Protein AF-A0A5B7D633-F1 (afdb_monomer)

Radius of gyration: 28.37 Å; Cα contacts (8 Å, |Δi|>4): 496; chains: 1; bounding box: 64×53×77 Å

Structure (mmCIF, N/CA/C/O backbone):
data_AF-A0A5B7D633-F1
#
_entry.id   AF-A0A5B7D633-F1
#
loop_
_atom_site.group_PDB
_atom_site.id
_atom_site.type_symbol
_atom_site.label_atom_id
_atom_site.label_alt_id
_atom_site.label_comp_id
_atom_site.label_asym_id
_atom_site.label_entity_id
_atom_site.label_seq_id
_atom_site.pdbx_PDB_ins_code
_atom_site.Cartn_x
_atom_site.Cartn_y
_atom_site.Cartn_z
_atom_site.occupancy
_atom_site.B_iso_or_equiv
_atom_site.auth_seq_id
_atom_site.auth_comp_id
_atom_site.auth_asym_id
_atom_site.auth_atom_id
_atom_site.pdbx_PDB_model_num
ATOM 1 N N . MET A 1 1 ? -22.962 10.506 30.498 1.00 43.69 1 MET A N 1
ATOM 2 C CA . MET A 1 1 ? -21.730 10.394 31.312 1.00 43.69 1 MET A CA 1
ATOM 3 C C . MET A 1 1 ? -21.194 8.959 31.339 1.00 43.69 1 MET A C 1
ATOM 5 O O . MET A 1 1 ? -20.046 8.780 30.970 1.00 43.69 1 MET A O 1
ATOM 9 N N . LYS A 1 2 ? -22.013 7.932 31.640 1.00 52.94 2 LYS A N 1
ATOM 10 C CA . LYS A 1 2 ? -21.605 6.506 31.592 1.00 52.94 2 LYS A CA 1
ATOM 11 C C . LYS A 1 2 ? -21.084 6.042 30.215 1.00 52.94 2 LYS A C 1
ATOM 13 O O . LYS A 1 2 ? -20.064 5.373 30.149 1.00 52.94 2 LYS A O 1
ATOM 18 N N . SER A 1 3 ? -21.737 6.445 29.122 1.00 48.53 3 SER A N 1
ATOM 19 C CA . SER A 1 3 ? -21.339 6.061 27.754 1.00 48.53 3 SER A CA 1
ATOM 20 C C . SER A 1 3 ? -19.986 6.635 27.317 1.00 48.53 3 SER A C 1
ATOM 22 O O . SER A 1 3 ? -19.207 5.937 26.685 1.00 48.53 3 SER A O 1
ATOM 24 N N . GLU A 1 4 ? -19.690 7.888 27.662 1.00 52.91 4 GLU A N 1
ATOM 25 C CA . GLU A 1 4 ? -18.409 8.538 27.340 1.00 52.91 4 GLU A CA 1
ATOM 26 C C . GLU A 1 4 ? -17.249 7.906 28.121 1.00 52.91 4 GLU A C 1
ATOM 28 O O . GLU A 1 4 ? -16.169 7.704 27.576 1.00 52.91 4 GLU A O 1
ATOM 33 N N . PHE A 1 5 ? -17.499 7.516 29.373 1.00 63.19 5 PHE A N 1
ATOM 34 C CA . PHE A 1 5 ? -16.518 6.813 30.195 1.00 63.19 5 PHE A CA 1
ATOM 35 C C . PHE A 1 5 ? -16.240 5.398 29.668 1.00 63.19 5 PHE A C 1
ATOM 37 O O . PHE A 1 5 ? -15.087 5.029 29.489 1.00 63.19 5 PHE A O 1
ATOM 44 N N . LEU A 1 6 ? -17.281 4.630 29.323 1.00 64.25 6 LEU A N 1
ATOM 45 C CA . LEU A 1 6 ? -17.115 3.287 28.751 1.00 64.25 6 LEU A CA 1
ATOM 46 C C . LEU A 1 6 ? -16.439 3.306 27.369 1.00 64.25 6 LEU A C 1
ATOM 48 O O . LEU A 1 6 ? -15.674 2.398 27.062 1.00 64.25 6 LEU A O 1
ATOM 52 N N . LYS A 1 7 ? -16.630 4.361 26.562 1.00 62.19 7 LYS A N 1
ATOM 53 C CA . LYS A 1 7 ? -15.867 4.557 25.315 1.00 62.19 7 LYS A CA 1
ATOM 54 C C . LYS A 1 7 ? -14.369 4.715 25.575 1.00 62.19 7 LYS A C 1
ATOM 56 O O . LYS A 1 7 ? -13.579 4.074 24.888 1.00 62.19 7 LYS A O 1
ATOM 61 N N . ALA A 1 8 ? -13.985 5.523 26.568 1.00 61.94 8 ALA A N 1
ATOM 62 C CA . ALA A 1 8 ? -12.581 5.722 26.932 1.00 61.94 8 ALA A CA 1
ATOM 63 C C . ALA A 1 8 ? -11.910 4.427 27.423 1.00 61.94 8 ALA A C 1
ATOM 65 O O . ALA A 1 8 ? -10.708 4.255 27.243 1.00 61.94 8 ALA A O 1
ATOM 66 N N . LEU A 1 9 ? -12.688 3.508 28.005 1.00 65.94 9 LEU A N 1
ATOM 67 C CA . LEU A 1 9 ? -12.190 2.224 28.497 1.00 65.94 9 LEU A CA 1
ATOM 68 C C . LEU A 1 9 ? -12.261 1.081 27.464 1.00 65.94 9 LEU A C 1
ATOM 70 O O . LEU A 1 9 ? -11.755 -0.002 27.738 1.00 65.94 9 LEU A O 1
ATOM 74 N N . SER A 1 10 ? -12.863 1.295 26.287 1.00 61.03 10 SER A N 1
ATOM 75 C CA . SER A 1 10 ? -13.135 0.219 25.312 1.00 61.03 10 SER A CA 1
ATOM 76 C C . SER A 1 10 ? -11.889 -0.366 24.631 1.00 61.03 10 SER A C 1
ATOM 78 O O . SER A 1 10 ? -11.971 -1.431 24.028 1.00 61.03 10 SER A O 1
ATOM 80 N N . SER A 1 11 ? -10.732 0.297 24.748 1.00 62.44 11 SER A N 1
ATOM 81 C CA . SER A 1 11 ? -9.446 -0.190 24.234 1.00 62.44 11 SER A CA 1
ATOM 82 C C . SER A 1 11 ? -8.277 0.519 24.929 1.00 62.44 11 SER A C 1
ATOM 84 O O . SER A 1 11 ? -7.546 1.298 24.315 1.00 62.44 11 SER A O 1
ATOM 86 N N . ILE A 1 12 ? -8.123 0.304 26.238 1.00 67.50 12 ILE A N 1
ATOM 87 C CA . ILE A 1 12 ? -7.010 0.882 27.005 1.00 67.50 12 ILE A CA 1
ATOM 88 C C . ILE A 1 12 ? -5.727 0.111 26.695 1.00 67.50 12 ILE A C 1
ATOM 90 O O . ILE A 1 12 ? -5.568 -1.026 27.128 1.00 67.50 12 ILE A O 1
ATOM 94 N N . GLU A 1 13 ? -4.791 0.750 25.997 1.00 73.00 13 GLU A N 1
ATOM 95 C CA . GLU A 1 13 ? -3.440 0.209 25.796 1.00 73.00 13 GLU A CA 1
ATOM 96 C C . GLU A 1 13 ? -2.522 0.516 26.994 1.00 73.00 13 GLU A C 1
ATOM 98 O O . GLU A 1 13 ? -1.700 -0.309 27.388 1.00 73.00 13 GLU A O 1
ATOM 103 N N . ALA A 1 14 ? -2.697 1.684 27.626 1.00 73.12 14 ALA A N 1
ATOM 104 C CA . ALA A 1 14 ? -1.957 2.088 28.820 1.00 73.12 14 ALA A CA 1
ATOM 105 C C . ALA A 1 14 ? -2.762 3.056 29.708 1.00 73.12 14 ALA A C 1
ATOM 107 O O . ALA A 1 14 ? -3.487 3.918 29.211 1.00 73.12 14 ALA A O 1
ATOM 108 N N . ILE A 1 15 ? -2.578 2.961 31.032 1.00 72.88 15 ILE A N 1
ATOM 109 C CA . ILE A 1 15 ? -3.058 3.945 32.018 1.00 72.88 15 ILE A CA 1
ATOM 110 C C . ILE A 1 15 ? -1.847 4.734 32.518 1.00 72.88 15 ILE A C 1
ATOM 112 O O . ILE A 1 15 ? -0.994 4.196 33.223 1.00 72.88 15 ILE A O 1
ATOM 116 N N . LEU A 1 16 ? -1.759 6.012 32.146 1.00 77.50 16 LEU A N 1
ATOM 117 C CA . LEU A 1 16 ? -0.644 6.885 32.519 1.00 77.50 16 LEU A CA 1
ATOM 118 C C . LEU A 1 16 ? -1.038 7.775 33.702 1.00 77.50 16 LEU A C 1
ATOM 120 O O . LEU A 1 16 ? -1.961 8.582 33.602 1.00 77.50 16 LEU A O 1
ATOM 124 N N . ILE A 1 17 ? -0.314 7.660 34.816 1.00 71.88 17 ILE A N 1
ATOM 125 C CA . ILE A 1 17 ? -0.506 8.499 36.005 1.00 71.88 17 ILE A CA 1
ATOM 126 C C . ILE A 1 17 ? 0.621 9.528 36.060 1.00 71.88 17 ILE A C 1
ATOM 128 O O . ILE A 1 17 ? 1.799 9.178 36.133 1.00 71.88 17 ILE A O 1
ATOM 132 N N . ARG A 1 18 ? 0.271 10.818 36.037 1.00 69.56 18 ARG A N 1
ATOM 133 C CA . ARG A 1 18 ? 1.247 11.905 36.167 1.00 69.56 18 ARG A CA 1
ATOM 134 C C . ARG A 1 18 ? 1.577 12.131 37.642 1.00 69.56 18 ARG A C 1
ATOM 136 O O . ARG A 1 18 ? 0.738 12.629 38.386 1.00 69.56 18 ARG A O 1
ATOM 143 N N . ALA A 1 19 ? 2.805 11.821 38.047 1.00 73.00 19 ALA A N 1
ATOM 144 C CA . ALA A 1 19 ? 3.329 12.239 39.343 1.00 73.00 19 ALA A CA 1
ATOM 145 C C . ALA A 1 19 ? 3.782 13.710 39.280 1.00 73.00 19 ALA A C 1
ATOM 147 O O . ALA A 1 19 ? 4.463 14.124 38.337 1.00 73.00 19 ALA A O 1
ATOM 148 N N . THR A 1 20 ? 3.392 14.516 40.266 1.00 70.69 20 THR A N 1
ATOM 149 C CA . THR A 1 20 ? 3.814 15.919 40.377 1.00 70.69 20 THR A CA 1
ATOM 150 C C . THR A 1 20 ? 5.145 15.973 41.116 1.00 70.69 20 THR A C 1
ATOM 152 O O . THR A 1 20 ? 5.193 15.611 42.284 1.00 70.69 20 THR A O 1
ATOM 155 N N . LEU A 1 21 ? 6.220 16.427 40.468 1.00 64.75 21 LEU A N 1
ATOM 156 C CA . LEU A 1 21 ? 7.499 16.630 41.154 1.00 64.75 21 LEU A CA 1
ATOM 157 C C . LEU A 1 21 ? 7.416 17.855 42.079 1.00 64.75 21 LEU A C 1
ATOM 159 O O . LEU A 1 21 ? 6.997 18.929 41.652 1.00 64.75 21 LEU A O 1
ATOM 163 N N . SER A 1 22 ? 7.855 17.698 43.326 1.00 77.88 22 SER A N 1
ATOM 164 C CA . SER A 1 22 ? 8.065 18.786 44.288 1.00 77.88 22 SER A CA 1
ATOM 165 C C . SER A 1 22 ? 9.456 18.647 44.899 1.00 77.88 22 SER A C 1
ATOM 167 O O . SER A 1 22 ? 9.904 17.528 45.146 1.00 77.88 22 SER A O 1
ATOM 169 N N . GLU A 1 23 ? 10.129 19.766 45.182 1.00 76.75 23 GLU A N 1
ATOM 170 C CA . GLU A 1 23 ? 11.485 19.779 45.760 1.00 76.75 23 GLU A CA 1
ATOM 171 C C . GLU A 1 23 ? 11.565 19.137 47.159 1.00 76.75 23 GLU A C 1
ATOM 173 O O . GLU A 1 23 ? 12.650 18.809 47.628 1.00 76.75 23 GLU A O 1
ATOM 178 N N . GLN A 1 24 ? 10.421 18.913 47.816 1.00 81.12 24 GLN A N 1
ATOM 179 C CA . GLN A 1 24 ? 10.326 18.252 49.124 1.00 81.12 24 GLN A CA 1
ATOM 180 C C . GLN A 1 24 ? 9.788 16.811 49.057 1.00 81.12 24 GLN A C 1
ATOM 182 O O . GLN A 1 24 ? 9.516 16.208 50.096 1.00 81.12 24 GLN A O 1
ATOM 187 N N . MET A 1 25 ? 9.596 16.232 47.867 1.00 76.00 25 MET A N 1
ATOM 188 C CA . MET A 1 25 ? 9.144 14.841 47.752 1.00 76.00 25 MET A CA 1
ATOM 189 C C . MET A 1 25 ? 10.299 13.854 47.940 1.00 76.00 25 MET A C 1
ATOM 191 O O . MET A 1 25 ? 11.221 13.808 47.133 1.00 76.00 25 MET A O 1
ATOM 195 N N . ALA A 1 26 ? 10.206 13.013 48.974 1.00 75.38 26 ALA A N 1
ATOM 196 C CA . ALA A 1 26 ? 11.176 11.946 49.233 1.00 75.38 26 ALA A CA 1
ATOM 197 C C . ALA A 1 26 ? 10.933 10.680 48.384 1.00 75.38 26 ALA A C 1
ATOM 199 O O . ALA A 1 26 ? 11.886 10.040 47.951 1.00 75.38 26 ALA A O 1
ATOM 200 N N . ALA A 1 27 ? 9.670 10.312 48.138 1.00 72.69 27 ALA A N 1
ATOM 201 C CA . ALA A 1 27 ? 9.284 9.216 47.247 1.00 72.69 27 ALA A CA 1
ATOM 202 C C . ALA A 1 27 ? 7.816 9.357 46.819 1.00 72.69 27 ALA A C 1
ATOM 204 O O . ALA A 1 27 ? 6.995 9.897 47.558 1.00 72.69 27 ALA A O 1
ATOM 205 N N . THR A 1 28 ? 7.480 8.836 45.639 1.00 72.31 28 THR A N 1
ATOM 206 C CA . THR A 1 28 ? 6.100 8.610 45.188 1.00 72.31 28 THR A CA 1
ATOM 207 C C . THR A 1 28 ? 6.004 7.170 44.710 1.00 72.31 28 THR A C 1
ATOM 209 O O . THR A 1 28 ? 6.860 6.721 43.951 1.00 72.31 28 THR A O 1
ATOM 212 N N . TYR A 1 29 ? 4.985 6.444 45.152 1.00 73.00 29 TYR A N 1
ATOM 213 C CA . TYR A 1 29 ? 4.718 5.081 44.710 1.00 73.00 29 TYR A CA 1
ATOM 214 C C . TYR A 1 29 ? 3.217 4.886 44.529 1.00 73.00 29 TYR A C 1
ATOM 216 O O . TYR A 1 29 ? 2.404 5.552 45.167 1.00 73.00 29 TYR A O 1
ATOM 224 N N . LEU A 1 30 ? 2.874 3.976 43.627 1.00 77.44 30 LEU A N 1
ATOM 225 C CA . LEU A 1 30 ? 1.516 3.520 43.394 1.00 77.44 30 LEU A CA 1
ATOM 226 C C . LEU A 1 30 ? 1.353 2.183 44.122 1.00 77.44 30 LEU A C 1
ATOM 228 O O . LEU A 1 30 ? 2.167 1.282 43.917 1.00 77.44 30 LEU A O 1
ATOM 232 N N . SER A 1 31 ? 0.339 2.058 44.974 1.00 83.69 31 SER A N 1
ATOM 233 C CA . SER A 1 31 ? -0.017 0.801 45.643 1.00 83.69 31 SER A CA 1
ATOM 234 C C . SER A 1 31 ? -1.465 0.419 45.338 1.00 83.69 31 SER A C 1
ATOM 236 O O . SER A 1 31 ? -2.251 1.256 44.897 1.00 83.69 31 SER A O 1
ATOM 238 N N . ASP A 1 32 ? -1.794 -0.858 45.548 1.00 83.06 32 ASP A N 1
ATOM 239 C CA . ASP A 1 32 ? -3.168 -1.386 45.533 1.00 83.06 32 ASP A CA 1
ATOM 240 C C . ASP A 1 32 ? -3.938 -1.217 44.209 1.00 83.06 32 ASP A C 1
ATOM 242 O O . ASP A 1 32 ? -5.156 -1.048 44.191 1.00 83.06 32 ASP A O 1
ATOM 246 N N . VAL A 1 33 ? -3.242 -1.302 43.071 1.00 76.25 33 VAL A N 1
ATOM 247 C CA . VAL A 1 33 ? -3.897 -1.344 41.755 1.00 76.25 33 VAL A CA 1
ATOM 248 C C . VAL A 1 33 ? -4.425 -2.750 41.502 1.00 76.25 33 VAL A C 1
ATOM 250 O O . VAL A 1 33 ? -3.648 -3.682 41.296 1.00 76.25 33 VAL A O 1
ATOM 253 N N . ILE A 1 34 ? -5.747 -2.893 41.495 1.00 77.94 34 ILE A N 1
ATOM 254 C CA . ILE A 1 34 ? -6.439 -4.149 41.199 1.00 77.94 34 ILE A CA 1
ATOM 255 C C . ILE A 1 34 ? -7.282 -3.943 39.942 1.00 77.94 34 ILE A C 1
ATOM 257 O O . ILE A 1 34 ? -8.002 -2.952 39.821 1.00 77.94 34 ILE A O 1
ATOM 261 N N . MET A 1 35 ? -7.177 -4.881 39.004 1.00 75.50 35 MET A N 1
ATOM 262 C CA . MET A 1 35 ? -8.014 -4.945 37.812 1.00 75.50 35 MET A CA 1
ATOM 263 C C . MET A 1 35 ? -8.642 -6.331 37.752 1.00 75.50 35 MET A C 1
ATOM 265 O O . MET A 1 35 ? -7.938 -7.328 37.588 1.00 75.50 35 MET A O 1
ATOM 269 N N . ASP A 1 36 ? -9.961 -6.380 37.886 1.00 74.88 36 ASP A N 1
ATOM 270 C CA . ASP A 1 36 ? -10.713 -7.619 37.747 1.00 74.88 36 ASP A CA 1
ATOM 271 C C . ASP A 1 36 ? -10.983 -7.912 36.270 1.00 74.88 36 ASP A C 1
ATOM 273 O O . ASP A 1 36 ? -11.185 -7.011 35.454 1.00 74.88 36 ASP A O 1
ATOM 277 N N . THR A 1 37 ? -10.999 -9.197 35.921 1.00 74.81 37 THR A N 1
ATOM 278 C CA . THR A 1 37 ? -11.340 -9.663 34.574 1.00 74.81 37 THR A CA 1
ATOM 279 C C . THR A 1 37 ? -12.411 -10.736 34.670 1.00 74.81 37 THR A C 1
ATOM 281 O O . THR A 1 37 ? -12.452 -11.507 35.629 1.00 74.81 37 THR A O 1
ATOM 284 N N . ALA A 1 38 ? -13.295 -10.791 33.677 1.00 75.38 38 ALA A N 1
ATOM 285 C CA . ALA A 1 38 ? -14.286 -11.849 33.575 1.00 75.38 38 ALA A CA 1
ATOM 286 C C . ALA A 1 38 ? -13.921 -12.794 32.436 1.00 75.38 38 ALA A C 1
ATOM 288 O O . ALA A 1 38 ? -13.583 -12.361 31.335 1.00 75.38 38 ALA A O 1
ATOM 289 N N . VAL A 1 39 ? -14.041 -14.091 32.699 1.00 79.94 39 VAL A N 1
ATOM 290 C CA . VAL A 1 39 ? -13.881 -15.144 31.698 1.00 79.94 39 VAL A CA 1
ATOM 291 C C . VAL A 1 39 ? -15.198 -15.903 31.538 1.00 79.94 39 VAL A C 1
ATOM 293 O O . VAL A 1 39 ? -15.965 -16.013 32.496 1.00 79.94 39 VAL A O 1
ATOM 296 N N . PRO A 1 40 ? -15.485 -16.446 30.344 1.00 76.69 40 PRO A N 1
ATOM 297 C CA . PRO A 1 40 ? -16.718 -17.195 30.106 1.00 76.69 40 PRO A CA 1
ATOM 298 C C . PRO A 1 40 ? -16.748 -18.557 30.822 1.00 76.69 40 PRO A C 1
ATOM 300 O O . PRO A 1 40 ? -17.809 -19.167 30.942 1.00 76.69 40 PRO A O 1
ATOM 303 N N . THR A 1 41 ? -15.602 -19.061 31.285 1.00 83.44 41 THR A N 1
ATOM 304 C CA . THR A 1 41 ? -15.483 -20.340 31.991 1.00 83.44 41 THR A CA 1
ATOM 305 C C . THR A 1 41 ? -15.813 -20.210 33.477 1.00 83.44 41 THR A C 1
ATOM 307 O O . THR A 1 41 ? -15.545 -19.198 34.119 1.00 83.44 41 THR A O 1
ATOM 310 N N . GLN A 1 42 ? -16.391 -21.262 34.058 1.00 81.62 42 GLN A N 1
ATOM 311 C CA . GLN A 1 42 ? -16.773 -21.267 35.467 1.00 81.62 42 GLN A CA 1
ATOM 312 C C . GLN A 1 42 ? -15.537 -21.484 36.354 1.00 81.62 42 GLN A C 1
ATOM 314 O O . GLN A 1 42 ? -14.992 -22.581 36.418 1.00 81.62 42 GLN A O 1
ATOM 319 N N . THR A 1 43 ? -15.092 -20.430 37.039 1.00 86.25 43 THR A N 1
ATOM 320 C CA . THR A 1 43 ? -13.881 -20.438 37.884 1.00 86.25 43 THR A CA 1
ATOM 321 C C . THR A 1 43 ? -14.163 -20.703 39.367 1.00 86.25 43 THR A C 1
ATOM 323 O O . THR A 1 43 ? -13.238 -20.759 40.171 1.00 86.25 43 THR A O 1
ATOM 326 N N . GLY A 1 44 ? -15.436 -20.838 39.755 1.00 87.19 44 GLY A N 1
ATOM 327 C CA . GLY A 1 44 ? -15.860 -20.916 41.159 1.00 87.19 44 GLY A CA 1
ATOM 328 C C . GLY A 1 44 ? -15.942 -19.558 41.871 1.00 87.19 44 GLY A C 1
ATOM 329 O O . GLY A 1 44 ? -16.361 -19.508 43.024 1.00 87.19 44 GLY A O 1
ATOM 330 N N . GLN A 1 45 ? -15.591 -18.460 41.193 1.00 86.25 45 GLN A N 1
ATOM 331 C CA . GLN A 1 45 ? -15.792 -17.095 41.683 1.00 86.25 45 GLN A CA 1
ATOM 332 C C . GLN A 1 45 ? -17.219 -16.581 41.406 1.00 86.25 45 GLN A C 1
ATOM 334 O O . GLN A 1 45 ? -17.931 -17.156 40.574 1.00 86.25 45 GLN A O 1
ATOM 339 N N . PRO A 1 46 ? -17.665 -15.508 42.096 1.00 83.25 46 PRO A N 1
ATOM 340 C CA . PRO A 1 46 ? -18.945 -14.869 41.811 1.00 83.25 46 PRO A CA 1
ATOM 341 C C . PRO A 1 46 ? -19.046 -14.443 40.346 1.00 83.25 46 PRO A C 1
ATOM 343 O O . PRO A 1 46 ? -18.075 -13.990 39.743 1.00 83.25 46 PRO A O 1
ATOM 346 N N . ARG A 1 47 ? -20.243 -14.566 39.767 1.00 81.44 47 ARG A N 1
ATOM 347 C CA . ARG A 1 47 ? -20.495 -14.120 38.395 1.00 81.44 47 ARG A CA 1
ATOM 348 C C . ARG A 1 47 ? -20.267 -12.610 38.297 1.00 81.44 47 ARG A C 1
ATOM 350 O O . ARG A 1 47 ? -20.873 -11.852 39.051 1.00 81.44 47 ARG A O 1
ATOM 357 N N . ALA A 1 48 ? -19.468 -12.185 37.322 1.00 78.75 48 ALA A N 1
ATOM 358 C CA . ALA A 1 48 ? -19.317 -10.775 36.985 1.00 78.75 48 ALA A CA 1
ATOM 359 C C . ALA A 1 48 ? -20.628 -10.250 36.372 1.00 78.75 48 ALA A C 1
ATOM 361 O O . ALA A 1 48 ? -20.936 -10.516 35.212 1.00 78.75 48 ALA A O 1
ATOM 362 N N . VAL A 1 49 ? -21.441 -9.565 37.180 1.00 76.69 49 VAL A N 1
ATOM 363 C CA . VAL A 1 49 ? -22.764 -9.044 36.779 1.00 76.69 49 VAL A CA 1
ATOM 364 C C . VAL A 1 49 ? -22.690 -7.759 35.956 1.00 76.69 49 VAL A C 1
ATOM 366 O O . VAL A 1 49 ? -23.662 -7.404 35.297 1.00 76.69 49 VAL A O 1
ATOM 369 N N . GLU A 1 50 ? -21.549 -7.073 35.982 1.00 71.31 50 GLU A N 1
ATOM 370 C CA . GLU A 1 50 ? -21.340 -5.797 35.287 1.00 71.31 50 GLU A CA 1
ATOM 371 C C . GLU A 1 50 ? -20.758 -5.965 33.876 1.00 71.31 50 GLU A C 1
ATOM 373 O O . GLU A 1 50 ? -20.627 -4.984 33.147 1.00 71.31 50 GLU A O 1
ATOM 378 N N . VAL A 1 51 ? -20.430 -7.198 33.471 1.00 70.12 51 VAL A N 1
ATOM 379 C CA . VAL A 1 51 ? -19.952 -7.499 32.118 1.00 70.12 51 VAL A CA 1
ATOM 380 C C . VAL A 1 51 ? -21.150 -7.741 31.211 1.00 70.12 51 VAL A C 1
ATOM 382 O O . VAL A 1 51 ? -21.897 -8.709 31.370 1.00 70.12 51 VAL A O 1
ATOM 385 N N . GLU A 1 52 ? -21.342 -6.828 30.266 1.00 70.38 52 GLU A N 1
ATOM 386 C CA . GLU A 1 52 ? -22.418 -6.894 29.286 1.00 70.38 52 GLU A CA 1
ATOM 387 C C . GLU A 1 52 ? -22.093 -7.966 28.231 1.00 70.38 52 GLU A C 1
ATOM 389 O O . GLU A 1 52 ? -20.998 -7.995 27.674 1.00 70.38 52 GLU A O 1
ATOM 394 N N . GLN A 1 53 ? -23.045 -8.868 27.976 1.00 76.62 53 GLN A N 1
ATOM 395 C CA . GLN A 1 53 ? -22.992 -9.830 26.875 1.00 76.62 53 GLN A CA 1
ATOM 396 C C . GLN A 1 53 ? -24.277 -9.693 26.059 1.00 76.62 53 GLN A C 1
ATOM 398 O O . GLN A 1 53 ? -25.303 -10.315 26.345 1.00 76.62 53 GLN A O 1
ATOM 403 N N . CYS A 1 54 ? -24.224 -8.808 25.074 1.00 83.50 54 CYS A N 1
ATOM 404 C CA . CYS A 1 54 ? -25.349 -8.429 24.240 1.00 83.50 54 CYS A CA 1
ATOM 405 C C . CYS A 1 54 ? -25.591 -9.456 23.125 1.00 83.50 54 CYS A C 1
ATOM 407 O O . CYS A 1 54 ? -24.661 -9.991 22.523 1.00 83.50 54 CYS A O 1
ATOM 409 N N . GLN A 1 55 ? -26.863 -9.699 22.802 1.00 89.62 55 GLN A N 1
ATOM 410 C CA . GLN A 1 55 ? -27.233 -10.310 21.526 1.00 89.62 55 GLN A CA 1
ATOM 411 C C . GLN A 1 55 ? -27.218 -9.226 20.452 1.00 89.62 55 GLN A C 1
ATOM 413 O O . GLN A 1 55 ? -28.067 -8.334 20.451 1.00 89.62 55 GLN A O 1
ATOM 418 N N . CYS A 1 56 ? -26.232 -9.294 19.561 1.00 88.75 56 CYS A N 1
ATOM 419 C CA . CYS A 1 56 ? -26.034 -8.264 18.554 1.00 88.75 56 CYS A CA 1
ATOM 420 C C . CYS A 1 56 ? -26.958 -8.424 17.344 1.00 88.75 56 CYS A C 1
ATOM 422 O O . CYS A 1 56 ? -27.224 -9.553 16.918 1.00 88.75 56 CYS A O 1
ATOM 424 N N . PRO A 1 57 ? -27.413 -7.301 16.754 1.00 92.94 57 PRO A N 1
ATOM 425 C CA . PRO A 1 57 ? -27.982 -7.299 15.412 1.00 92.94 57 PRO A CA 1
ATOM 426 C C . PRO A 1 57 ? -26.998 -7.883 14.391 1.00 92.94 57 PRO A C 1
ATOM 428 O O . PRO A 1 57 ? -25.799 -7.987 14.653 1.00 92.94 57 PRO A O 1
ATOM 431 N N . MET A 1 58 ? -27.493 -8.244 13.206 1.00 92.50 58 MET A N 1
ATOM 432 C CA . MET A 1 58 ? -26.696 -8.972 12.212 1.00 92.50 58 MET A CA 1
ATOM 433 C C . MET A 1 58 ? -25.460 -8.208 11.712 1.00 92.50 58 MET A C 1
ATOM 435 O O . MET A 1 58 ? -24.514 -8.849 11.262 1.00 92.50 58 MET A O 1
ATOM 439 N N . GLU A 1 59 ? -25.455 -6.879 11.815 1.00 93.56 59 GLU A N 1
ATOM 440 C CA . GLU A 1 59 ? -24.390 -5.980 11.357 1.00 93.56 59 GLU A CA 1
ATOM 441 C C . GLU A 1 59 ? -23.282 -5.754 12.404 1.00 93.56 59 GLU A C 1
ATOM 443 O O . GLU A 1 59 ? -22.228 -5.204 12.079 1.00 93.56 59 GLU A O 1
ATOM 448 N N . TYR A 1 60 ? -23.495 -6.175 13.657 1.00 92.50 60 TYR A N 1
ATOM 449 C CA . TYR A 1 60 ? -22.592 -5.916 14.782 1.00 92.50 60 TYR A CA 1
ATOM 450 C C . TYR A 1 60 ? -22.090 -7.219 15.418 1.00 92.50 60 TYR A C 1
ATOM 452 O O . TYR A 1 60 ? -22.715 -8.274 15.338 1.00 92.50 60 TYR A O 1
ATOM 460 N N . THR A 1 61 ? -20.935 -7.141 16.065 1.00 90.12 61 THR A N 1
ATOM 461 C CA . THR A 1 61 ? -20.284 -8.221 16.809 1.00 90.12 61 THR A CA 1
ATOM 462 C C . THR A 1 61 ? -19.524 -7.640 18.008 1.00 90.12 61 THR A C 1
ATOM 464 O O . THR A 1 61 ? -19.400 -6.421 18.144 1.00 90.12 61 THR A O 1
ATOM 467 N N . GLY A 1 62 ? -19.014 -8.505 18.882 1.00 86.75 62 GLY A N 1
ATOM 468 C CA . GLY A 1 62 ? -18.412 -8.126 20.163 1.00 86.75 62 GLY A CA 1
ATOM 469 C C . GLY A 1 62 ? -19.354 -8.366 21.341 1.00 86.75 62 GLY A C 1
ATOM 470 O O . GLY A 1 62 ? -20.520 -8.720 21.158 1.00 86.75 62 GLY A O 1
ATOM 471 N N . LEU A 1 63 ? -18.840 -8.222 22.562 1.00 81.31 63 LEU A N 1
ATOM 472 C CA . LEU A 1 63 ? -19.617 -8.492 23.781 1.00 81.31 63 LEU A CA 1
ATOM 473 C C . LEU A 1 63 ? -20.655 -7.393 24.054 1.00 81.31 63 LEU A C 1
ATOM 475 O O . LEU A 1 63 ? -21.708 -7.665 24.624 1.00 81.31 63 LEU A O 1
ATOM 479 N N . SER A 1 64 ? -20.406 -6.185 23.560 1.00 83.88 64 SER A N 1
ATOM 480 C CA . SER A 1 64 ? -21.269 -5.009 23.660 1.00 83.88 64 SER A CA 1
ATOM 481 C C . SER A 1 64 ? -21.749 -4.514 22.287 1.00 83.88 64 SER A C 1
ATOM 483 O O . SER A 1 64 ? -22.241 -3.391 22.178 1.00 83.88 64 SER A O 1
ATOM 485 N N . CYS A 1 65 ? -21.633 -5.333 21.233 1.00 87.88 65 CYS A N 1
ATOM 486 C CA . CYS A 1 65 ? -21.953 -4.955 19.847 1.00 87.88 65 CYS A CA 1
ATOM 487 C C . CYS A 1 65 ? -21.167 -3.728 19.358 1.00 87.88 65 CYS A C 1
ATOM 489 O O . CYS A 1 65 ? -21.646 -2.900 18.581 1.00 87.88 65 CYS A O 1
ATOM 491 N N . GLU A 1 66 ? -19.946 -3.598 19.857 1.00 84.25 66 GLU A N 1
ATOM 492 C CA . GLU A 1 66 ? -19.044 -2.476 19.663 1.00 84.25 66 GLU A CA 1
ATOM 493 C C . GLU A 1 66 ? -18.263 -2.556 18.349 1.00 84.25 66 GLU A C 1
ATOM 495 O O . GLU A 1 66 ? -17.730 -1.549 17.881 1.00 84.25 66 GLU A O 1
ATOM 500 N N . THR A 1 67 ? -18.221 -3.723 17.714 1.00 87.12 67 THR A N 1
ATOM 501 C CA . THR A 1 67 ? -17.458 -3.949 16.486 1.00 87.12 67 THR A CA 1
ATOM 502 C C . THR A 1 67 ? -18.416 -4.226 15.333 1.00 87.12 67 THR A C 1
ATOM 504 O O . THR A 1 67 ? -19.436 -4.887 15.512 1.00 87.12 67 THR A O 1
ATOM 507 N N . CYS A 1 68 ? -18.119 -3.721 14.136 1.00 91.25 68 CYS A N 1
ATOM 508 C CA . CYS A 1 68 ? -18.882 -4.123 12.956 1.00 91.25 68 CYS A CA 1
ATOM 509 C C . CYS A 1 68 ? -18.541 -5.565 12.594 1.00 91.25 68 CYS A C 1
ATOM 511 O O . CYS A 1 68 ? -17.385 -5.984 12.667 1.00 91.25 68 CYS A O 1
ATOM 513 N N . LYS A 1 69 ? -19.552 -6.346 12.223 1.00 91.50 69 LYS A N 1
ATOM 514 C CA . LYS A 1 69 ? -19.330 -7.708 11.745 1.00 91.50 69 LYS A CA 1
ATOM 515 C C . LYS A 1 69 ? -18.548 -7.676 10.423 1.00 91.50 69 LYS A C 1
ATOM 517 O O . LYS A 1 69 ? -18.625 -6.701 9.683 1.00 91.50 69 LYS A O 1
ATOM 522 N N . ALA A 1 70 ? -17.819 -8.747 10.106 1.00 89.06 70 ALA A N 1
ATOM 523 C CA . ALA A 1 70 ? -17.161 -8.892 8.806 1.00 89.06 70 ALA A CA 1
ATOM 524 C C . ALA A 1 70 ? -18.155 -8.650 7.649 1.00 89.06 70 ALA A C 1
ATOM 526 O O . ALA A 1 70 ? -19.288 -9.136 7.701 1.00 89.06 70 ALA A O 1
ATOM 527 N N . GLY A 1 71 ? -17.733 -7.877 6.644 1.00 90.19 71 GLY A N 1
ATOM 528 C CA . GLY A 1 71 ? -18.595 -7.379 5.561 1.00 90.19 71 GLY A CA 1
ATOM 529 C C . GLY A 1 71 ? -19.356 -6.084 5.887 1.00 90.19 71 GLY A C 1
ATOM 530 O O . GLY A 1 71 ? -20.171 -5.635 5.081 1.00 90.19 71 GLY A O 1
ATOM 531 N N . TYR A 1 72 ? -19.106 -5.470 7.050 1.00 93.69 72 TYR A N 1
ATOM 532 C CA . TYR A 1 72 ? -19.666 -4.177 7.446 1.00 93.69 72 TYR A CA 1
ATOM 533 C C . TYR A 1 72 ? -18.568 -3.212 7.907 1.00 93.69 72 TYR A C 1
ATOM 535 O O . TYR A 1 72 ? -17.617 -3.614 8.576 1.00 93.69 72 TYR A O 1
ATOM 543 N N . TYR A 1 73 ? -18.738 -1.921 7.620 1.00 93.06 73 TYR A N 1
ATOM 544 C CA . TYR A 1 73 ? -17.863 -0.846 8.092 1.00 93.06 73 TYR A CA 1
ATOM 545 C C . TYR A 1 73 ? -18.616 0.152 8.963 1.00 93.06 73 TYR A C 1
ATOM 547 O O . TYR A 1 73 ? -19.820 0.368 8.807 1.00 93.06 73 TYR A O 1
ATOM 555 N N . ARG A 1 74 ? -17.891 0.797 9.879 1.00 92.50 74 ARG A N 1
ATOM 556 C CA . ARG A 1 74 ? -18.444 1.830 10.756 1.00 92.50 74 ARG A CA 1
ATOM 557 C C . ARG A 1 74 ? -18.460 3.169 10.023 1.00 92.50 74 ARG A C 1
ATOM 559 O O . ARG A 1 74 ? -17.402 3.717 9.733 1.00 92.50 74 ARG A O 1
ATOM 566 N N . LYS A 1 75 ? -19.651 3.715 9.776 1.00 91.69 75 LYS A N 1
ATOM 567 C CA . LYS A 1 75 ? -19.818 5.037 9.164 1.00 91.69 75 LYS A CA 1
ATOM 568 C C . LYS A 1 75 ? -19.560 6.149 10.182 1.00 91.69 75 LYS A C 1
ATOM 570 O O . LYS A 1 75 ? -20.319 6.282 11.144 1.00 91.69 75 LYS A O 1
ATOM 575 N N . ALA A 1 76 ? -18.556 6.986 9.952 1.00 85.94 76 ALA A N 1
ATOM 576 C CA . ALA A 1 76 ? -18.043 7.994 10.878 1.00 85.94 76 ALA A CA 1
ATOM 577 C C . ALA A 1 76 ? -19.119 8.976 11.368 1.00 85.94 76 ALA A C 1
ATOM 579 O O . ALA A 1 76 ? -19.210 9.260 12.560 1.00 85.94 76 ALA A O 1
ATOM 580 N N . LEU A 1 77 ? -19.987 9.454 10.468 1.00 84.31 77 LEU A N 1
ATOM 581 C CA . LEU A 1 77 ? -21.009 10.454 10.809 1.00 84.31 77 LEU A CA 1
ATOM 582 C C . LEU A 1 77 ? -22.167 9.901 11.650 1.00 84.31 77 LEU A C 1
ATOM 584 O O . LEU A 1 77 ? -22.777 10.636 12.420 1.00 84.31 77 LEU A O 1
ATOM 588 N N . THR A 1 78 ? -22.504 8.623 11.479 1.00 87.44 78 THR A N 1
ATOM 589 C CA . THR A 1 78 ? -23.700 8.018 12.103 1.00 87.44 78 THR A CA 1
ATOM 590 C C . THR A 1 78 ? -23.358 7.002 13.185 1.00 87.44 78 THR A C 1
ATOM 592 O O . THR A 1 78 ? -24.234 6.611 13.950 1.00 87.44 78 THR A O 1
ATOM 595 N N . ASN A 1 79 ? -22.094 6.574 13.261 1.00 84.50 79 ASN A N 1
ATOM 596 C CA . ASN A 1 79 ? -21.624 5.452 14.069 1.00 84.50 79 ASN A CA 1
ATOM 597 C C . ASN A 1 79 ? -22.367 4.129 13.819 1.00 84.50 79 ASN A C 1
ATOM 599 O O . ASN A 1 79 ? -22.316 3.233 14.662 1.00 84.50 79 ASN A O 1
ATOM 603 N N . GLN A 1 80 ? -23.023 3.991 12.666 1.00 90.31 80 GLN A N 1
ATOM 604 C CA . GLN A 1 80 ? -23.715 2.769 12.275 1.00 90.31 80 GLN A CA 1
ATOM 605 C C . GLN A 1 80 ? -22.795 1.856 11.468 1.00 90.31 80 GLN A C 1
ATOM 607 O O . GLN A 1 80 ? -21.989 2.333 10.668 1.00 90.31 80 GLN A O 1
ATOM 612 N N . CYS A 1 81 ? -22.943 0.549 11.662 1.00 94.25 81 CYS A N 1
ATOM 613 C CA . CYS A 1 81 ? -22.335 -0.453 10.797 1.00 94.25 81 CYS A CA 1
ATOM 614 C C . CYS A 1 81 ? -23.185 -0.616 9.535 1.00 94.25 81 CYS A C 1
ATOM 616 O O . CYS A 1 81 ? -24.350 -1.003 9.614 1.00 94.25 81 CYS A O 1
ATOM 618 N N . LEU A 1 82 ? -22.608 -0.292 8.379 1.00 94.44 82 LEU A N 1
ATOM 619 C CA . LEU A 1 82 ? -23.238 -0.427 7.067 1.00 94.44 82 LEU A CA 1
ATOM 620 C C . LEU A 1 82 ? -22.509 -1.480 6.244 1.00 94.44 82 LEU A C 1
ATOM 622 O O . LEU A 1 82 ? -21.310 -1.681 6.413 1.00 94.44 82 LEU A O 1
ATOM 626 N N . GLN A 1 83 ? -23.240 -2.152 5.360 1.00 94.56 83 GLN A N 1
ATOM 627 C CA . GLN A 1 83 ? -22.676 -3.200 4.519 1.00 94.56 83 GLN A CA 1
ATOM 628 C C . GLN A 1 83 ? -21.616 -2.626 3.570 1.00 94.56 83 GLN A C 1
ATOM 630 O O . GLN A 1 83 ? -21.804 -1.558 2.981 1.00 94.56 83 GLN A O 1
ATOM 635 N N . CYS A 1 84 ? -20.516 -3.355 3.409 1.00 94.31 84 CYS A N 1
ATOM 636 C CA . CYS A 1 84 ? -19.467 -3.034 2.457 1.00 94.31 84 CYS A CA 1
ATOM 637 C C . CYS A 1 84 ? -20.020 -3.051 1.017 1.00 94.31 84 CYS A C 1
ATOM 639 O O . CYS A 1 84 ? -20.589 -4.058 0.587 1.00 94.31 84 CYS A O 1
ATOM 641 N N . PRO A 1 85 ? -19.832 -1.984 0.218 1.00 94.25 85 PRO A N 1
ATOM 642 C CA . PRO A 1 85 ? -20.227 -1.945 -1.190 1.00 94.25 85 PRO A CA 1
ATOM 643 C C . PRO A 1 85 ? -19.195 -2.659 -2.090 1.00 94.25 85 PRO A C 1
ATOM 645 O O . PRO A 1 85 ? -18.853 -2.168 -3.165 1.00 94.25 85 PRO A O 1
ATOM 648 N N . CYS A 1 86 ? -18.676 -3.805 -1.639 1.00 93.56 86 CYS A N 1
ATOM 649 C CA . CYS A 1 86 ? -17.509 -4.489 -2.207 1.00 93.56 86 CYS A CA 1
ATOM 650 C C . CYS A 1 86 ? -17.854 -5.854 -2.839 1.00 93.56 86 CYS A C 1
ATOM 652 O O . CYS A 1 86 ? -17.012 -6.740 -2.958 1.00 93.56 86 CYS A O 1
ATOM 654 N N . ASN A 1 87 ? -19.120 -6.036 -3.231 1.00 90.00 87 ASN A N 1
ATOM 655 C CA . ASN A 1 87 ? -19.641 -7.238 -3.897 1.00 90.00 87 ASN A CA 1
ATOM 656 C C . ASN A 1 87 ? -19.446 -8.567 -3.133 1.00 90.00 87 ASN A C 1
ATOM 658 O O . ASN A 1 87 ? -19.627 -9.629 -3.721 1.00 90.00 87 ASN A O 1
ATOM 662 N N . GLY A 1 88 ? -19.135 -8.532 -1.832 1.00 90.00 88 GLY A N 1
ATOM 663 C CA . GLY A 1 88 ? -18.905 -9.735 -1.027 1.00 90.00 88 GLY A CA 1
ATOM 664 C C . GLY A 1 88 ? -17.558 -10.404 -1.307 1.00 90.00 88 GLY A C 1
ATOM 665 O O . GLY A 1 88 ? -17.348 -11.550 -0.909 1.00 90.00 88 GLY A O 1
ATOM 666 N N . HIS A 1 89 ? -16.663 -9.709 -2.008 1.00 88.12 89 HIS A N 1
ATOM 667 C CA . HIS A 1 89 ? -15.322 -10.165 -2.344 1.00 88.12 89 HIS A CA 1
ATOM 668 C C . HIS A 1 89 ? -14.252 -9.353 -1.610 1.00 88.12 89 HIS A C 1
ATOM 670 O O . HIS A 1 89 ? -13.167 -9.131 -2.139 1.00 88.12 89 HIS A O 1
ATOM 676 N N . GLU A 1 90 ? -14.547 -8.893 -0.399 1.00 89.25 90 GLU A N 1
ATOM 677 C CA . GLU A 1 90 ? -13.649 -8.135 0.468 1.00 89.25 90 GLU A CA 1
ATOM 678 C C . GLU A 1 90 ? -13.260 -8.901 1.740 1.00 89.25 90 GLU A C 1
ATOM 680 O O . GLU A 1 90 ? -14.065 -9.630 2.318 1.00 89.25 90 GLU A O 1
ATOM 685 N N . SER A 1 91 ? -12.017 -8.733 2.198 1.00 85.56 91 SER A N 1
ATOM 686 C CA . SER A 1 91 ? -11.600 -9.143 3.545 1.00 85.56 91 SER A CA 1
ATOM 687 C C . SER A 1 91 ? -12.042 -8.129 4.594 1.00 85.56 91 SER A C 1
ATOM 689 O O . SER A 1 91 ? -12.362 -8.498 5.724 1.00 85.56 91 SER A O 1
ATOM 691 N N . SER A 1 92 ? -12.050 -6.847 4.230 1.00 87.25 92 SER A N 1
ATOM 692 C CA . SER A 1 92 ? -12.497 -5.750 5.081 1.00 87.25 92 SER A CA 1
ATOM 693 C C . SER A 1 92 ? -12.877 -4.530 4.232 1.00 87.25 92 SER A C 1
ATOM 695 O O . SER A 1 92 ? -12.562 -4.457 3.041 1.00 87.25 92 SER A O 1
ATOM 697 N N . CYS A 1 93 ? -13.562 -3.557 4.832 1.00 92.75 93 CYS A N 1
ATOM 698 C CA . CYS A 1 93 ? -13.717 -2.247 4.217 1.00 92.75 93 CYS A CA 1
ATOM 699 C C . CYS A 1 93 ? -13.780 -1.133 5.271 1.00 92.75 93 CYS A C 1
ATOM 701 O O . CYS A 1 93 ? -14.161 -1.367 6.421 1.00 92.75 93 CYS A O 1
ATOM 703 N N . ALA A 1 94 ? -13.404 0.086 4.882 1.00 91.88 94 ALA A N 1
ATOM 704 C CA . ALA A 1 94 ? -13.381 1.246 5.771 1.00 91.88 94 ALA A CA 1
ATOM 705 C C . ALA A 1 94 ? -13.836 2.524 5.057 1.00 91.88 94 ALA A C 1
ATOM 707 O O . ALA A 1 94 ? -13.597 2.700 3.863 1.00 91.88 94 ALA A O 1
ATOM 708 N N . GLU A 1 95 ? -14.478 3.434 5.792 1.00 91.44 95 GLU A N 1
ATOM 709 C CA . GLU A 1 95 ? -14.807 4.761 5.267 1.00 91.44 95 GLU A CA 1
ATOM 710 C C . GLU A 1 95 ? -13.545 5.629 5.227 1.00 91.44 95 GLU A C 1
ATOM 712 O O . GLU A 1 95 ? -12.838 5.787 6.225 1.00 91.44 95 GLU A O 1
ATOM 717 N N . ARG A 1 96 ? -13.265 6.198 4.060 1.00 89.31 96 ARG A N 1
ATOM 718 C CA . ARG A 1 96 ? -12.233 7.205 3.861 1.00 89.31 96 ARG A CA 1
ATOM 719 C C . ARG A 1 96 ? -12.722 8.572 4.348 1.00 89.31 96 ARG A C 1
ATOM 721 O O . ARG A 1 96 ? -13.925 8.810 4.445 1.00 89.31 96 ARG A O 1
ATOM 728 N N . PRO A 1 97 ? -11.811 9.527 4.592 1.00 83.31 97 PRO A N 1
ATOM 729 C CA . PRO A 1 97 ? -12.186 10.871 5.037 1.00 83.31 97 PRO A CA 1
ATOM 730 C C . PRO A 1 97 ? -13.118 11.631 4.080 1.00 83.31 97 PRO A C 1
ATOM 732 O O . PRO A 1 97 ? -13.837 12.526 4.513 1.00 83.31 97 PRO A O 1
ATOM 735 N N . ASP A 1 98 ? -13.110 11.286 2.791 1.00 86.62 98 ASP A N 1
ATOM 736 C CA . ASP A 1 98 ? -13.999 11.848 1.768 1.00 86.62 98 ASP A CA 1
ATOM 737 C C . ASP A 1 98 ? -15.411 11.223 1.772 1.00 86.62 98 ASP A C 1
ATOM 739 O O . ASP A 1 98 ? -16.256 11.599 0.960 1.00 86.62 98 ASP A O 1
ATOM 743 N N . GLY A 1 99 ? -15.678 10.276 2.678 1.00 83.88 99 GLY A N 1
ATOM 744 C CA . GLY A 1 99 ? -16.934 9.532 2.778 1.00 83.88 99 GLY A CA 1
ATOM 745 C C . GLY A 1 99 ? -17.053 8.369 1.789 1.00 83.88 99 GLY A C 1
ATOM 746 O O . GLY A 1 99 ? -18.072 7.674 1.787 1.00 83.88 99 GLY A O 1
ATOM 747 N N . SER A 1 100 ? -16.043 8.135 0.943 1.00 88.81 100 SER A N 1
ATOM 748 C CA . SER A 1 100 ? -15.997 6.951 0.082 1.00 88.81 100 SER A CA 1
ATOM 749 C C . SER A 1 100 ? -15.616 5.713 0.892 1.00 88.81 100 SER A C 1
ATOM 751 O O . SER A 1 100 ? -14.942 5.808 1.913 1.00 88.81 100 SER A O 1
ATOM 753 N N . VAL A 1 101 ? -16.041 4.528 0.455 1.00 91.25 101 VAL A N 1
ATOM 754 C CA . VAL A 1 101 ? -15.648 3.275 1.112 1.00 91.25 101 VAL A CA 1
ATOM 755 C C . VAL A 1 101 ? -14.475 2.667 0.363 1.00 91.25 101 VAL A C 1
ATOM 757 O O . VAL A 1 101 ? -14.527 2.490 -0.852 1.00 91.25 101 VAL A O 1
ATOM 760 N N . GLN A 1 102 ? -13.411 2.352 1.092 1.00 92.44 102 GLN A N 1
ATOM 761 C CA . GLN A 1 102 ? -12.279 1.598 0.591 1.00 92.44 102 GLN A CA 1
ATOM 762 C C . GLN A 1 102 ? -12.476 0.120 0.887 1.00 92.44 102 GLN A C 1
ATOM 764 O O . GLN A 1 102 ? -12.559 -0.270 2.049 1.00 92.44 102 GLN A O 1
ATOM 769 N N . CYS A 1 103 ? -12.515 -0.682 -0.169 1.00 89.19 103 CYS A N 1
ATOM 770 C CA . CYS A 1 103 ? -12.536 -2.131 -0.075 1.00 89.19 103 CYS A CA 1
ATOM 771 C C . CYS A 1 103 ? -11.109 -2.683 -0.027 1.00 89.19 103 CYS 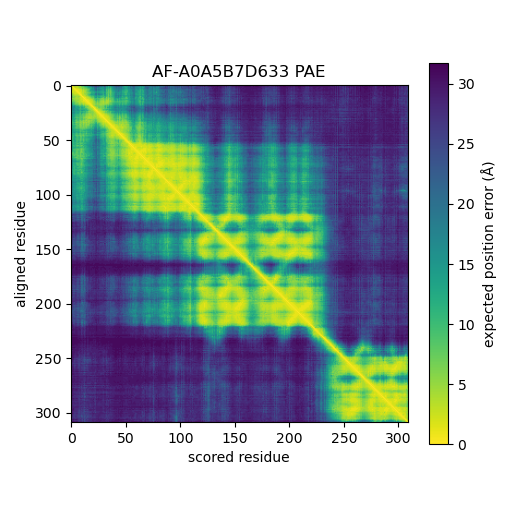A C 1
ATOM 773 O O . CYS A 1 103 ? -10.264 -2.305 -0.842 1.00 89.19 103 CYS A O 1
ATOM 775 N N . GLU A 1 104 ? -10.856 -3.606 0.892 1.00 85.81 104 GLU A N 1
ATOM 776 C CA . GLU A 1 104 ? -9.712 -4.507 0.822 1.00 85.81 104 GLU A CA 1
ATOM 777 C C . GLU A 1 104 ? -10.180 -5.796 0.160 1.00 85.81 104 GLU A C 1
ATOM 779 O O . GLU A 1 104 ? -10.860 -6.613 0.780 1.00 85.81 104 GLU A O 1
ATOM 784 N N . CYS A 1 105 ? -9.882 -5.952 -1.128 1.00 82.19 105 CYS A N 1
ATOM 785 C CA . CYS A 1 105 ? -10.381 -7.088 -1.887 1.00 82.19 105 CYS A CA 1
ATOM 786 C C . CYS A 1 105 ? -9.722 -8.398 -1.458 1.00 82.19 105 CYS A C 1
ATOM 788 O O . CYS A 1 105 ? -8.517 -8.474 -1.205 1.00 82.19 105 CYS A O 1
ATOM 790 N N . LEU A 1 106 ? -10.537 -9.449 -1.424 1.00 76.19 106 LEU A N 1
ATOM 791 C CA . LEU A 1 106 ? -10.073 -10.816 -1.354 1.00 76.19 106 LEU A CA 1
ATOM 792 C C . LEU A 1 106 ? -9.223 -11.134 -2.570 1.00 76.19 106 LEU A C 1
ATOM 794 O O . LEU A 1 106 ? -9.298 -10.536 -3.643 1.00 76.19 106 LEU A O 1
ATOM 798 N N . SER A 1 107 ? -8.430 -12.167 -2.370 1.00 66.50 107 SER A N 1
ATOM 799 C CA . SER A 1 107 ? -7.558 -12.687 -3.389 1.00 66.50 107 SER A CA 1
ATOM 800 C C . SER A 1 107 ? -8.302 -13.025 -4.692 1.00 66.50 107 SER A C 1
ATOM 802 O O . SER A 1 107 ? -9.252 -13.801 -4.675 1.00 66.50 107 SER A O 1
ATOM 804 N N . GLY A 1 108 ? -7.835 -12.473 -5.816 1.00 65.31 108 GLY A N 1
ATOM 805 C CA . GLY A 1 108 ? -8.365 -12.681 -7.162 1.00 65.31 108 GLY A CA 1
ATOM 806 C C . GLY A 1 108 ? -9.341 -11.596 -7.607 1.00 65.31 108 GLY A C 1
ATOM 807 O O . GLY A 1 108 ? -9.750 -11.617 -8.766 1.00 65.31 108 GLY A O 1
ATOM 808 N N . TYR A 1 109 ? -9.678 -10.657 -6.716 1.00 76.62 109 TYR A N 1
ATOM 809 C CA . TYR A 1 109 ? -10.601 -9.558 -6.970 1.00 76.62 109 TYR A CA 1
ATOM 810 C C . TYR A 1 109 ? -9.919 -8.201 -6.826 1.00 76.62 109 TYR A C 1
ATOM 812 O O . TYR A 1 109 ? -9.029 -8.017 -5.998 1.00 76.62 109 TYR A O 1
ATOM 820 N N . TYR A 1 110 ? -10.338 -7.236 -7.637 1.00 72.62 110 TYR A N 1
ATOM 821 C CA . TYR A 1 110 ? -9.754 -5.901 -7.656 1.00 72.62 110 TYR A CA 1
ATOM 822 C C . TYR A 1 110 ? -10.753 -4.845 -8.144 1.00 72.62 110 TYR A C 1
ATOM 824 O O . TYR A 1 110 ? -11.934 -5.109 -8.390 1.00 72.62 110 TYR A O 1
ATOM 832 N N . GLY A 1 111 ? -10.266 -3.608 -8.227 1.00 73.38 111 GLY A N 1
ATOM 833 C CA . GLY A 1 111 ? -11.084 -2.431 -8.482 1.00 73.38 111 GLY A CA 1
ATOM 834 C C . GLY A 1 111 ? -11.657 -1.835 -7.190 1.00 73.38 111 GLY A C 1
ATOM 835 O O . GLY A 1 111 ? -11.508 -2.400 -6.106 1.00 73.38 111 GLY A O 1
ATOM 836 N N . PRO A 1 112 ? -12.313 -0.668 -7.277 1.00 82.81 112 PRO A N 1
ATOM 837 C CA . PRO A 1 112 ? -12.793 0.069 -6.107 1.00 82.81 112 PRO A CA 1
ATOM 838 C C . PRO A 1 112 ? -13.890 -0.662 -5.319 1.00 82.81 112 PRO A C 1
ATOM 840 O O . PRO A 1 112 ? -14.088 -0.352 -4.150 1.00 82.81 112 PRO A O 1
ATOM 843 N N . SER A 1 113 ? -14.588 -1.614 -5.945 1.00 87.06 113 SER A N 1
ATOM 844 C CA . SER A 1 113 ? -15.683 -2.392 -5.354 1.00 87.06 113 SER A CA 1
ATOM 845 C C . SER A 1 113 ? -15.450 -3.907 -5.393 1.00 87.06 113 SER A C 1
ATOM 847 O O . SER A 1 113 ? -16.396 -4.661 -5.192 1.00 87.06 113 SER A O 1
ATOM 849 N N . CYS A 1 114 ? -14.236 -4.381 -5.696 1.00 86.38 114 CYS A N 1
ATOM 850 C CA . CYS A 1 114 ? -13.926 -5.817 -5.831 1.00 86.38 114 CYS A CA 1
ATOM 851 C C . CYS A 1 114 ? -14.831 -6.573 -6.830 1.00 86.38 114 CYS A C 1
ATOM 853 O O . CYS A 1 114 ? -15.087 -7.770 -6.690 1.00 86.38 114 CYS A O 1
ATOM 855 N N . ALA A 1 115 ? -15.355 -5.860 -7.831 1.00 86.50 115 ALA A N 1
ATOM 856 C CA . ALA A 1 115 ? -16.208 -6.432 -8.870 1.00 86.50 115 ALA A CA 1
ATOM 857 C C . ALA A 1 115 ? -15.397 -7.135 -9.966 1.00 86.50 115 ALA A C 1
ATOM 859 O O . ALA A 1 115 ? -15.890 -8.053 -10.620 1.00 86.50 115 ALA A O 1
ATOM 860 N N . GLU A 1 116 ? -14.168 -6.680 -10.193 1.00 80.38 116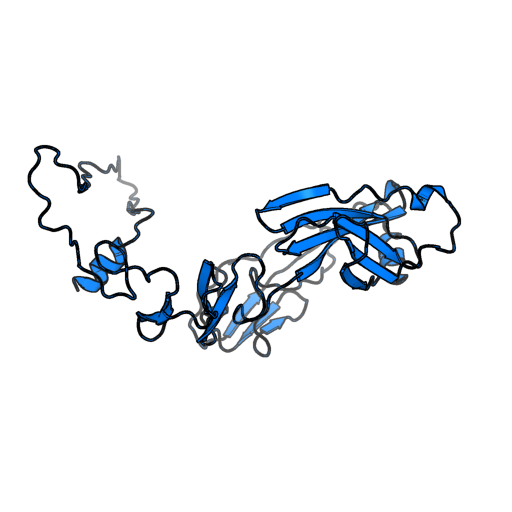 GLU A N 1
ATOM 861 C CA . GLU A 1 116 ? -13.298 -7.209 -11.234 1.00 80.38 116 GLU A CA 1
ATOM 862 C C . GLU A 1 116 ? -12.544 -8.416 -10.685 1.00 80.38 116 GLU A C 1
ATOM 864 O O . GLU A 1 116 ? -12.158 -8.425 -9.518 1.00 80.38 116 GLU A O 1
ATOM 869 N N . SER A 1 117 ? -12.356 -9.442 -11.514 1.00 74.31 117 SER A N 1
ATOM 870 C CA . SER A 1 117 ? -11.619 -10.649 -11.143 1.00 74.31 117 SER A CA 1
ATOM 871 C C . SER A 1 117 ? -10.653 -11.056 -12.244 1.00 74.31 117 SER A C 1
ATOM 873 O O . SER A 1 117 ? -10.925 -10.840 -13.426 1.00 74.31 117 SER A O 1
ATOM 875 N N . GLY A 1 118 ? -9.508 -11.616 -11.852 1.00 69.31 118 GLY A N 1
ATOM 876 C CA . GLY A 1 118 ? -8.457 -12.022 -12.784 1.00 69.31 118 GLY A CA 1
ATOM 877 C C . GLY A 1 118 ? -7.050 -11.638 -12.334 1.00 69.31 118 GLY A C 1
ATOM 878 O O . GLY A 1 118 ? -6.798 -11.374 -11.161 1.00 69.31 118 GLY A O 1
ATOM 879 N N . LEU A 1 119 ? -6.125 -11.642 -13.293 1.00 75.75 119 LEU A N 1
ATOM 880 C CA . LEU A 1 119 ? -4.712 -11.372 -13.061 1.00 75.75 119 LEU A CA 1
ATOM 881 C C . LEU A 1 119 ? -4.457 -9.869 -12.899 1.00 75.75 119 LEU A C 1
ATOM 883 O O . LEU A 1 119 ? -4.492 -9.120 -13.875 1.00 75.75 119 LEU A O 1
ATOM 887 N N . MET A 1 120 ? -4.126 -9.440 -11.684 1.00 76.00 120 MET A N 1
ATOM 888 C CA . MET A 1 120 ? -3.610 -8.095 -11.431 1.00 76.00 120 MET A CA 1
ATOM 889 C C . MET A 1 120 ? -2.084 -8.135 -11.393 1.00 76.00 120 MET A C 1
ATOM 891 O O . MET A 1 120 ? -1.515 -8.972 -10.699 1.00 76.00 120 MET A O 1
ATOM 895 N N . VAL A 1 121 ? -1.416 -7.224 -12.104 1.00 83.62 121 VAL A N 1
ATOM 896 C CA . VAL A 1 121 ? 0.047 -7.067 -12.075 1.00 83.62 121 VAL A CA 1
ATOM 897 C C . VAL A 1 121 ? 0.382 -5.629 -11.721 1.00 83.62 121 VAL A C 1
ATOM 899 O O . VAL A 1 121 ? -0.151 -4.697 -12.317 1.00 83.62 121 VAL A O 1
ATOM 902 N N . GLU A 1 122 ? 1.289 -5.445 -10.773 1.00 84.25 122 GLU A N 1
ATOM 903 C CA . GLU A 1 122 ? 1.745 -4.138 -10.323 1.00 84.25 122 GLU A CA 1
ATOM 904 C C . GLU A 1 122 ? 3.271 -4.050 -10.390 1.00 84.25 122 GLU A C 1
ATOM 906 O O . GLU A 1 122 ? 3.972 -4.967 -9.966 1.00 84.25 122 GLU A O 1
ATOM 911 N N . LEU A 1 123 ? 3.784 -2.928 -10.903 1.00 83.69 123 LEU A N 1
ATOM 912 C CA . LEU A 1 123 ? 5.210 -2.614 -10.980 1.00 83.69 123 LEU A CA 1
ATOM 913 C C . LEU A 1 123 ? 5.468 -1.274 -10.282 1.00 83.69 123 LEU A C 1
ATOM 915 O O . LEU A 1 123 ? 4.937 -0.248 -10.704 1.00 83.69 123 LEU A O 1
ATOM 919 N N . ARG A 1 124 ? 6.300 -1.273 -9.234 1.00 82.88 124 ARG A N 1
ATOM 920 C CA . ARG A 1 124 ? 6.666 -0.064 -8.477 1.00 82.88 124 ARG A CA 1
ATOM 921 C C . ARG A 1 124 ? 8.184 0.140 -8.421 1.00 82.88 124 ARG A C 1
ATOM 923 O O . ARG A 1 124 ? 8.879 -0.747 -7.911 1.00 82.88 124 ARG A O 1
ATOM 930 N N . PRO A 1 125 ? 8.714 1.292 -8.872 1.00 78.69 125 PRO A N 1
ATOM 931 C CA . PRO A 1 125 ? 10.083 1.687 -8.558 1.00 78.69 125 PRO A CA 1
ATOM 932 C C . PRO A 1 125 ? 10.183 2.051 -7.070 1.00 78.69 125 PRO A C 1
ATOM 934 O O . PRO A 1 125 ? 9.289 2.688 -6.516 1.00 78.69 125 PRO A O 1
ATOM 937 N N . ILE A 1 126 ? 11.260 1.631 -6.407 1.00 70.00 126 ILE A N 1
ATOM 938 C CA . ILE A 1 126 ? 11.482 1.896 -4.977 1.00 70.00 126 ILE A CA 1
ATOM 939 C C . ILE A 1 126 ? 12.502 3.023 -4.798 1.00 70.00 126 ILE A C 1
ATOM 941 O O . ILE A 1 126 ? 12.237 4.006 -4.110 1.00 70.00 126 ILE A O 1
ATOM 945 N N . LYS A 1 127 ? 13.702 2.859 -5.373 1.00 66.25 127 LYS A N 1
ATOM 946 C CA . LYS A 1 127 ? 14.825 3.792 -5.211 1.00 66.25 127 LYS A CA 1
ATOM 947 C C . LYS A 1 127 ? 15.906 3.547 -6.265 1.00 66.25 127 LYS A C 1
ATOM 949 O O . LYS A 1 127 ? 16.258 2.398 -6.527 1.00 66.25 127 LYS A O 1
ATOM 954 N N . VAL A 1 128 ? 16.484 4.630 -6.785 1.00 63.03 128 VAL A N 1
ATOM 955 C CA . VAL A 1 128 ? 17.684 4.600 -7.636 1.00 63.03 128 VAL A CA 1
ATOM 956 C C . VAL A 1 128 ? 18.935 4.579 -6.752 1.00 63.03 128 VAL A C 1
ATOM 958 O O . VAL A 1 128 ? 19.115 5.444 -5.891 1.00 63.03 128 VAL A O 1
ATOM 961 N N . LEU A 1 129 ? 19.808 3.601 -6.972 1.00 61.59 129 LEU A N 1
ATOM 962 C CA . LEU A 1 129 ? 21.100 3.428 -6.316 1.00 61.59 129 LEU A CA 1
ATOM 963 C C . LEU A 1 129 ? 22.216 3.741 -7.322 1.00 61.59 129 LEU A C 1
ATOM 965 O O . LEU A 1 129 ? 22.287 3.151 -8.395 1.00 61.59 129 LEU A O 1
ATOM 969 N N . PHE A 1 130 ? 23.102 4.681 -6.992 1.00 59.94 130 PHE A N 1
ATOM 970 C CA . PHE A 1 130 ? 24.250 5.018 -7.836 1.00 59.94 130 PHE A CA 1
ATOM 971 C C . PHE A 1 130 ? 25.525 4.435 -7.229 1.00 59.94 130 PHE A C 1
ATOM 973 O O . PHE A 1 130 ? 25.858 4.757 -6.089 1.00 59.94 130 PHE A O 1
ATOM 980 N N . SER A 1 131 ? 26.245 3.603 -7.983 1.00 57.94 131 SER A N 1
ATOM 981 C CA . SER A 1 131 ? 27.562 3.110 -7.579 1.00 57.94 131 SER A CA 1
ATOM 982 C C . SER A 1 131 ? 28.641 4.047 -8.112 1.00 57.94 131 SER A C 1
ATOM 984 O O . SER A 1 131 ? 28.932 4.064 -9.311 1.00 57.94 131 SER A O 1
ATOM 986 N N . GLN A 1 132 ? 29.244 4.837 -7.219 1.00 55.47 132 GLN A N 1
ATOM 987 C CA . GLN A 1 132 ? 30.325 5.755 -7.584 1.00 55.47 132 GLN A CA 1
ATOM 988 C C . GLN A 1 132 ? 31.599 5.010 -8.004 1.00 55.47 132 GLN A C 1
ATOM 990 O O . GLN A 1 132 ? 32.248 5.433 -8.957 1.00 55.47 132 GLN A O 1
ATOM 995 N N . GLN A 1 133 ? 31.924 3.875 -7.367 1.00 54.72 133 GLN A N 1
ATOM 996 C CA . GLN A 1 133 ? 33.100 3.076 -7.737 1.00 54.72 133 GLN A CA 1
ATOM 997 C C . GLN A 1 133 ? 32.984 2.452 -9.135 1.00 54.72 133 GLN A C 1
ATOM 999 O O . GLN A 1 133 ? 33.977 2.394 -9.854 1.00 54.72 133 GLN A O 1
ATOM 1004 N N . ALA A 1 134 ? 31.790 1.996 -9.528 1.00 55.69 134 ALA A N 1
ATOM 1005 C CA . ALA A 1 134 ? 31.583 1.312 -10.807 1.00 55.69 134 ALA A CA 1
ATOM 1006 C C . ALA A 1 134 ? 31.096 2.240 -11.938 1.00 55.69 134 ALA A C 1
ATOM 1008 O O . ALA A 1 134 ? 31.051 1.822 -13.091 1.00 55.69 134 ALA A O 1
ATOM 1009 N N . ARG A 1 135 ? 30.733 3.500 -11.633 1.00 63.25 135 ARG A N 1
ATOM 1010 C CA . ARG A 1 135 ? 30.023 4.425 -12.550 1.00 63.25 135 ARG A CA 1
ATOM 1011 C C . ARG A 1 135 ? 28.747 3.799 -13.137 1.00 63.25 135 ARG A C 1
ATOM 1013 O O . ARG A 1 135 ? 28.372 4.078 -14.275 1.00 63.25 135 ARG A O 1
ATOM 1020 N N . GLU A 1 136 ? 28.075 2.968 -12.345 1.00 66.25 136 GLU A N 1
ATOM 1021 C CA . GLU A 1 136 ? 26.892 2.201 -12.738 1.00 66.25 136 GLU A CA 1
ATOM 1022 C C . GLU A 1 136 ? 25.647 2.686 -11.992 1.00 66.25 136 GLU A C 1
ATOM 1024 O O . GLU A 1 136 ? 25.699 3.037 -10.809 1.00 66.25 136 GLU A O 1
ATOM 1029 N N . VAL A 1 137 ? 24.516 2.693 -12.700 1.00 70.12 137 VAL A N 1
ATOM 1030 C CA . VAL A 1 137 ? 23.205 3.037 -12.146 1.00 70.12 137 VAL A CA 1
ATOM 1031 C C . VAL A 1 137 ? 22.432 1.751 -11.915 1.00 70.12 137 VAL A C 1
ATOM 1033 O O . VAL A 1 137 ? 22.297 0.934 -12.826 1.00 70.12 137 VAL A O 1
ATOM 1036 N N . TYR A 1 138 ? 21.901 1.598 -10.713 1.00 74.56 138 TYR A N 1
ATOM 1037 C CA . TYR A 1 138 ? 20.991 0.529 -10.350 1.00 74.56 138 TYR A CA 1
ATOM 1038 C C . TYR A 1 138 ? 19.659 1.122 -9.904 1.00 74.56 138 TYR A C 1
ATOM 1040 O O . TYR A 1 138 ? 19.609 2.209 -9.331 1.00 74.56 138 TYR A O 1
ATOM 1048 N N . GLU A 1 139 ? 18.567 0.409 -10.130 1.00 77.19 139 GLU A N 1
ATOM 1049 C CA . GLU A 1 139 ? 17.263 0.789 -9.598 1.00 77.19 139 GLU A CA 1
ATOM 1050 C C . GLU A 1 139 ? 16.514 -0.438 -9.101 1.00 77.19 139 GLU A C 1
ATOM 1052 O O . GLU A 1 139 ? 16.548 -1.516 -9.704 1.00 77.19 139 GLU A O 1
ATOM 1057 N N . ASN A 1 140 ? 15.857 -0.249 -7.963 1.00 80.25 140 ASN A N 1
ATOM 1058 C CA . ASN A 1 140 ? 15.084 -1.285 -7.310 1.00 80.25 140 ASN A CA 1
ATOM 1059 C C . ASN A 1 140 ? 13.652 -1.243 -7.818 1.00 80.25 140 ASN A C 1
ATOM 1061 O O . ASN A 1 140 ? 12.980 -0.218 -7.679 1.00 80.25 140 ASN A O 1
ATOM 1065 N N . PHE A 1 141 ? 13.164 -2.382 -8.291 1.00 83.06 141 PHE A N 1
ATOM 1066 C CA . PHE A 1 141 ? 11.773 -2.557 -8.672 1.00 83.06 141 PHE A CA 1
ATOM 1067 C C . PHE A 1 141 ? 11.129 -3.648 -7.835 1.00 83.06 141 PHE A C 1
ATOM 1069 O O . PHE A 1 141 ? 11.724 -4.693 -7.566 1.00 83.06 141 PHE A O 1
ATOM 1076 N N . THR A 1 142 ? 9.883 -3.401 -7.455 1.00 84.88 142 THR A N 1
ATOM 1077 C CA . THR A 1 142 ? 8.987 -4.446 -6.978 1.00 84.88 142 THR A CA 1
ATOM 1078 C C . THR A 1 142 ? 8.013 -4.773 -8.092 1.00 84.88 142 THR A C 1
ATOM 1080 O O . THR A 1 142 ? 7.365 -3.861 -8.605 1.00 84.88 142 THR A O 1
ATOM 1083 N N . CYS A 1 143 ? 7.879 -6.053 -8.427 1.00 86.31 143 CYS A N 1
ATOM 1084 C CA . CYS A 1 143 ? 6.735 -6.527 -9.190 1.00 86.31 143 CYS A CA 1
ATOM 1085 C C . CYS A 1 143 ? 5.907 -7.490 -8.345 1.00 86.31 143 CYS A C 1
ATOM 1087 O O . CYS A 1 143 ? 6.457 -8.376 -7.690 1.00 86.31 143 CYS A O 1
ATOM 1089 N N . SER A 1 144 ? 4.592 -7.323 -8.352 1.00 86.94 144 SER A N 1
ATOM 1090 C CA . SER A 1 144 ? 3.658 -8.240 -7.703 1.00 86.94 144 SER A CA 1
ATOM 1091 C C . SER A 1 144 ? 2.560 -8.646 -8.662 1.00 86.94 144 SER A C 1
ATOM 1093 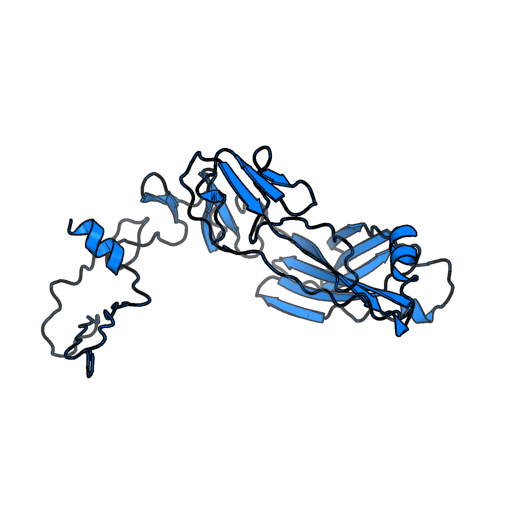O O . SER A 1 144 ? 2.109 -7.827 -9.461 1.00 86.94 144 SER A O 1
ATOM 1095 N N . TYR A 1 145 ? 2.113 -9.896 -8.556 1.00 84.00 145 TYR A N 1
ATOM 1096 C CA . TYR A 1 145 ? 0.878 -10.325 -9.195 1.00 84.00 145 TYR A CA 1
ATOM 1097 C C . TYR A 1 145 ? -0.089 -10.914 -8.181 1.00 84.00 145 TYR A C 1
ATOM 1099 O O . TYR A 1 145 ? 0.324 -11.505 -7.182 1.00 84.00 145 TYR A O 1
ATOM 1107 N N . HIS A 1 146 ? -1.371 -10.795 -8.499 1.00 80.75 146 HIS A N 1
ATOM 1108 C CA . HIS A 1 146 ? -2.460 -11.433 -7.786 1.00 80.75 146 HIS A CA 1
ATOM 1109 C C . HIS A 1 146 ? -3.271 -12.284 -8.774 1.00 80.75 146 HIS A C 1
ATOM 1111 O O . HIS A 1 146 ? -3.690 -11.775 -9.812 1.00 80.75 146 HIS A O 1
ATOM 1117 N N . SER A 1 147 ? -3.391 -13.589 -8.514 1.00 74.50 147 SER A N 1
ATOM 1118 C CA . SER A 1 147 ? -3.979 -14.583 -9.422 1.00 74.50 147 SER A CA 1
ATOM 1119 C C . SER A 1 147 ? -4.549 -15.784 -8.668 1.00 74.50 147 SER A C 1
ATOM 1121 O O . SER A 1 147 ? -3.979 -16.252 -7.684 1.00 74.50 147 SER A O 1
ATOM 1123 N N . THR A 1 148 ? -5.638 -16.353 -9.182 1.00 70.31 148 THR A N 1
ATOM 1124 C CA . THR A 1 148 ? -6.199 -17.626 -8.700 1.00 70.31 148 THR A CA 1
ATOM 1125 C C . THR A 1 148 ? -5.296 -18.826 -8.993 1.00 70.31 148 THR A C 1
ATOM 1127 O O . THR A 1 148 ? -5.412 -19.854 -8.330 1.00 70.31 148 THR A O 1
ATOM 1130 N N . GLU A 1 149 ? -4.392 -18.697 -9.965 1.00 74.56 149 GLU A N 1
ATOM 1131 C CA . GLU A 1 149 ? -3.449 -19.734 -10.390 1.00 74.56 149 GLU A CA 1
ATOM 1132 C C . GLU A 1 149 ? -1.994 -19.312 -10.122 1.00 74.56 149 GLU A C 1
ATOM 1134 O O . GLU A 1 149 ? -1.684 -18.117 -10.189 1.00 74.56 149 GLU A O 1
ATOM 1139 N N . PRO A 1 150 ? -1.081 -20.261 -9.839 1.00 74.94 150 PRO A N 1
ATOM 1140 C CA . PRO A 1 150 ? 0.333 -19.958 -9.657 1.00 74.94 150 PRO A CA 1
ATOM 1141 C C . PRO A 1 150 ? 0.966 -19.545 -10.990 1.00 74.94 150 PRO A C 1
ATOM 1143 O O . PRO A 1 150 ? 0.969 -20.308 -11.955 1.00 74.94 150 PRO A O 1
ATOM 1146 N N . LEU A 1 151 ? 1.539 -18.344 -11.025 1.00 84.38 151 LEU A N 1
ATOM 1147 C CA . LEU A 1 151 ? 2.190 -17.780 -12.207 1.00 84.38 151 LEU A CA 1
ATOM 1148 C C . LEU A 1 151 ? 3.680 -17.547 -11.946 1.00 84.38 151 LEU A C 1
ATOM 1150 O O . LEU A 1 151 ? 4.120 -17.370 -10.805 1.00 84.38 151 LEU A O 1
ATOM 1154 N N . SER A 1 152 ? 4.467 -17.522 -13.015 1.00 86.50 152 SER A N 1
ATOM 1155 C CA . SER A 1 152 ? 5.865 -17.091 -12.961 1.00 86.50 152 SER A CA 1
ATOM 1156 C C . SER A 1 152 ? 5.991 -15.658 -13.464 1.00 86.50 152 SER A C 1
ATOM 1158 O O . SER A 1 152 ? 5.136 -15.170 -14.200 1.00 86.50 152 SER A O 1
ATOM 1160 N N . MET A 1 153 ? 7.044 -14.952 -13.056 1.00 86.19 153 MET A N 1
ATOM 1161 C CA . MET A 1 153 ? 7.292 -13.600 -13.547 1.00 86.19 153 MET A CA 1
ATOM 1162 C C . MET A 1 153 ? 8.752 -13.384 -13.916 1.00 86.19 153 MET A C 1
ATOM 1164 O O . MET A 1 153 ? 9.654 -14.038 -13.396 1.00 86.19 153 MET A O 1
ATOM 1168 N N . THR A 1 154 ? 8.994 -12.427 -14.801 1.00 85.81 154 THR A N 1
ATOM 1169 C CA . THR A 1 154 ? 10.331 -11.948 -15.149 1.00 85.81 154 THR A CA 1
ATOM 1170 C C . THR A 1 154 ? 10.300 -10.436 -15.299 1.00 85.81 154 THR A C 1
ATOM 1172 O O . THR A 1 154 ? 9.327 -9.868 -15.790 1.00 85.81 154 THR A O 1
ATOM 1175 N N . ILE A 1 155 ? 11.378 -9.773 -14.885 1.00 84.44 155 ILE A N 1
ATOM 1176 C CA . ILE A 1 155 ? 11.552 -8.336 -15.085 1.00 84.44 155 ILE A CA 1
ATOM 1177 C C . ILE A 1 155 ? 12.627 -8.122 -16.143 1.00 84.44 155 ILE A C 1
ATOM 1179 O O . ILE A 1 155 ? 13.705 -8.710 -16.097 1.00 84.44 155 ILE A O 1
ATOM 1183 N N . THR A 1 156 ? 12.315 -7.276 -17.114 1.00 83.94 156 THR A N 1
ATOM 1184 C CA . THR A 1 156 ? 13.118 -7.050 -18.318 1.00 83.94 156 THR A CA 1
ATOM 1185 C C . THR A 1 156 ? 13.309 -5.558 -18.552 1.00 83.94 156 THR A C 1
ATOM 1187 O O . THR A 1 156 ? 12.521 -4.745 -18.070 1.00 83.94 156 THR A O 1
ATOM 1190 N N . ARG A 1 157 ? 14.371 -5.191 -19.273 1.00 82.81 157 ARG A N 1
ATOM 1191 C CA . ARG A 1 157 ? 14.667 -3.803 -19.650 1.00 82.81 157 ARG A CA 1
ATOM 1192 C C . ARG A 1 157 ? 14.615 -3.689 -21.168 1.00 82.81 157 ARG A C 1
ATOM 1194 O O . ARG A 1 157 ? 15.064 -4.602 -21.858 1.00 82.81 157 ARG A O 1
ATOM 1201 N N . GLU A 1 158 ? 14.088 -2.586 -21.679 1.00 77.00 158 GLU A N 1
ATOM 1202 C CA . GLU A 1 158 ? 14.013 -2.332 -23.118 1.00 77.00 158 GLU A CA 1
ATOM 1203 C C . GLU A 1 158 ? 14.641 -0.976 -23.469 1.00 77.00 158 GLU A C 1
ATOM 1205 O O . GLU A 1 158 ? 14.475 -0.014 -22.711 1.00 77.00 158 GLU A O 1
ATOM 1210 N N . PRO A 1 159 ? 15.332 -0.860 -24.619 1.00 68.81 159 PRO A N 1
ATOM 1211 C CA . PRO A 1 159 ? 15.657 -1.933 -25.562 1.00 68.81 159 PRO A CA 1
ATOM 1212 C C . PRO A 1 159 ? 16.663 -2.937 -24.979 1.00 68.81 159 PRO A C 1
ATOM 1214 O O . PRO A 1 159 ? 17.493 -2.585 -24.147 1.00 68.81 159 PRO A O 1
ATOM 1217 N N . THR A 1 160 ? 16.585 -4.191 -25.432 1.00 64.94 160 THR A N 1
ATOM 1218 C CA . THR A 1 160 ? 17.474 -5.288 -25.002 1.00 64.94 160 THR A CA 1
ATOM 1219 C C . THR A 1 160 ? 18.921 -5.118 -25.476 1.00 64.94 160 THR A C 1
ATOM 1221 O O . THR A 1 160 ? 19.815 -5.796 -24.974 1.00 64.94 160 THR A O 1
ATOM 1224 N N . TRP A 1 161 ? 19.154 -4.199 -26.418 1.00 59.75 161 TRP A N 1
ATOM 1225 C CA . TRP A 1 161 ? 20.457 -3.856 -26.979 1.00 59.75 161 TRP A CA 1
ATOM 1226 C C . TRP A 1 161 ? 20.709 -2.363 -26.797 1.00 59.75 161 TRP A C 1
ATOM 1228 O O . TRP A 1 161 ? 19.865 -1.536 -27.146 1.00 59.75 161 TRP A O 1
ATOM 1238 N N . VAL A 1 162 ? 21.876 -2.028 -26.259 1.00 60.91 162 VAL A N 1
ATOM 1239 C CA . VAL A 1 162 ? 22.292 -0.659 -25.955 1.00 60.91 162 VAL A CA 1
ATOM 1240 C C . VAL A 1 162 ? 23.684 -0.434 -26.556 1.00 60.91 162 VAL A C 1
ATOM 1242 O O . VAL A 1 162 ? 24.484 -1.366 -26.579 1.00 60.91 162 VAL A O 1
ATOM 1245 N N . GLU A 1 163 ? 23.953 0.765 -27.084 1.00 55.50 163 GLU A N 1
ATOM 1246 C CA . GLU A 1 163 ? 25.075 1.048 -28.005 1.00 55.50 163 GLU A CA 1
ATOM 1247 C C . GLU A 1 163 ? 26.490 0.767 -27.444 1.00 55.50 163 GLU A C 1
ATOM 1249 O O . GLU A 1 163 ? 27.404 0.502 -28.224 1.00 55.50 163 GLU A O 1
ATOM 1254 N N . ASP A 1 164 ? 26.685 0.729 -26.122 1.00 5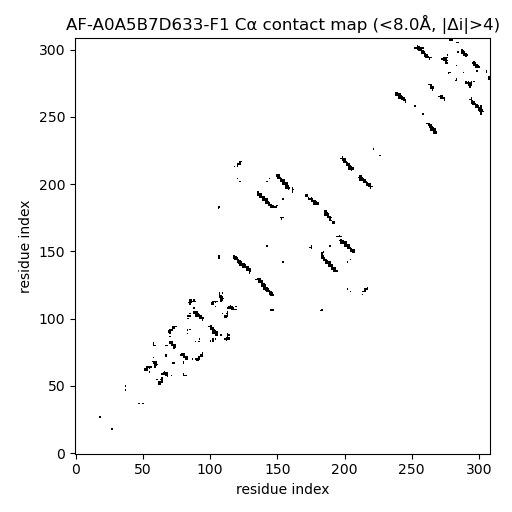2.31 164 ASP A N 1
ATOM 1255 C CA . ASP A 1 164 ? 27.993 0.471 -25.494 1.00 52.31 164 ASP A CA 1
ATOM 1256 C C . ASP A 1 164 ? 28.248 -1.040 -25.296 1.00 52.31 164 ASP A C 1
ATOM 1258 O O . ASP A 1 164 ? 28.088 -1.601 -24.210 1.00 52.31 164 ASP A O 1
ATOM 1262 N N . GLY A 1 165 ? 28.619 -1.714 -26.389 1.00 52.59 165 GLY A N 1
ATOM 1263 C CA . GLY A 1 165 ? 28.757 -3.169 -26.509 1.00 52.59 165 GLY A CA 1
ATOM 1264 C C . GLY A 1 165 ? 29.621 -3.890 -25.461 1.00 52.59 165 GLY A C 1
ATOM 1265 O O . GLY A 1 165 ? 30.824 -4.068 -25.639 1.00 52.59 165 GLY A O 1
ATOM 1266 N N . ALA A 1 166 ? 28.973 -4.490 -24.461 1.00 50.44 166 ALA A N 1
ATOM 1267 C CA . ALA A 1 166 ? 29.510 -5.647 -23.748 1.00 50.44 166 ALA A CA 1
ATOM 1268 C C . ALA A 1 166 ? 28.396 -6.688 -23.508 1.00 50.44 166 ALA A C 1
ATOM 1270 O O . ALA A 1 166 ? 27.518 -6.458 -22.674 1.00 50.44 166 ALA A O 1
ATOM 1271 N N . PRO A 1 167 ? 28.440 -7.868 -24.162 1.00 49.56 167 PRO A N 1
ATOM 1272 C CA . PRO A 1 167 ? 27.480 -8.960 -23.942 1.00 49.56 167 PRO A CA 1
ATOM 1273 C C . PRO A 1 167 ? 27.397 -9.434 -22.478 1.00 49.56 167 PRO A C 1
ATOM 1275 O O . PRO A 1 167 ? 26.403 -10.030 -22.074 1.00 49.56 167 PRO A O 1
ATOM 1278 N N . ALA A 1 168 ? 28.423 -9.146 -21.667 1.00 47.31 168 ALA A N 1
ATOM 1279 C CA . ALA A 1 168 ? 28.492 -9.509 -20.253 1.00 47.31 168 ALA A CA 1
ATOM 1280 C C . ALA A 1 168 ? 27.636 -8.616 -19.329 1.00 47.31 168 ALA A C 1
ATOM 1282 O O . ALA A 1 168 ? 27.197 -9.085 -18.285 1.00 47.31 168 ALA A O 1
ATOM 1283 N N . ALA A 1 169 ? 27.344 -7.362 -19.702 1.00 44.47 169 ALA A N 1
ATOM 1284 C CA . ALA A 1 169 ? 26.518 -6.459 -18.885 1.00 44.47 169 ALA A CA 1
ATOM 1285 C C . ALA A 1 169 ? 25.014 -6.812 -18.926 1.00 44.47 169 ALA A C 1
ATOM 1287 O O . ALA A 1 169 ? 24.245 -6.370 -18.075 1.00 44.47 169 ALA A O 1
ATOM 1288 N N . LEU A 1 170 ? 24.603 -7.629 -19.904 1.00 49.50 170 LEU A N 1
ATOM 1289 C CA . LEU A 1 170 ? 23.234 -8.127 -20.083 1.00 49.50 170 LEU A CA 1
ATOM 1290 C C . LEU A 1 170 ? 22.962 -9.439 -19.322 1.00 49.50 170 LEU A C 1
ATOM 1292 O O . LEU A 1 170 ? 21.808 -9.836 -19.204 1.00 49.50 170 LEU A O 1
ATOM 1296 N N . MET A 1 171 ? 24.001 -10.092 -18.788 1.00 47.16 171 MET A N 1
ATOM 1297 C CA . MET A 1 171 ? 23.895 -11.324 -17.986 1.00 47.16 171 MET A CA 1
ATOM 1298 C C . MET A 1 171 ? 23.600 -11.044 -16.498 1.00 47.16 171 MET A C 1
ATOM 1300 O O . MET A 1 171 ? 23.331 -11.968 -15.738 1.00 47.16 171 MET A O 1
ATOM 1304 N N . ASP A 1 172 ? 23.608 -9.771 -16.085 1.00 49.19 172 ASP A N 1
ATOM 1305 C CA . ASP A 1 172 ? 23.319 -9.306 -14.720 1.00 49.19 172 ASP A CA 1
ATOM 1306 C C . ASP A 1 172 ? 21.818 -9.000 -14.522 1.00 49.19 172 ASP A C 1
ATOM 1308 O O . ASP A 1 172 ? 21.376 -7.938 -14.068 1.00 49.19 172 ASP A O 1
ATOM 1312 N N . SER A 1 173 ? 20.967 -9.909 -14.987 1.00 53.97 173 SER A N 1
ATOM 1313 C CA . SER A 1 173 ? 19.588 -9.984 -14.517 1.00 53.97 173 SER A CA 1
ATOM 1314 C C . SER A 1 173 ? 19.537 -11.107 -13.500 1.00 53.97 173 SER A C 1
ATOM 1316 O O . SER A 1 173 ? 19.200 -12.242 -13.838 1.00 53.97 173 SER A O 1
ATOM 1318 N N . GLN A 1 174 ? 19.912 -10.806 -12.255 1.00 62.31 174 GLN A N 1
ATOM 1319 C CA . GLN A 1 174 ? 19.549 -11.693 -11.159 1.00 62.31 174 GLN A CA 1
ATOM 1320 C C . GLN A 1 174 ? 18.046 -11.960 -11.260 1.00 62.31 174 GLN A C 1
ATOM 1322 O O . GLN A 1 174 ? 17.250 -11.026 -11.434 1.00 62.31 174 GLN A O 1
ATOM 1327 N N . ALA A 1 175 ? 17.678 -13.244 -11.233 1.00 62.97 175 ALA A N 1
ATOM 1328 C CA . ALA A 1 175 ? 16.280 -13.639 -11.227 1.00 62.97 175 ALA A CA 1
ATOM 1329 C C . ALA A 1 175 ? 15.572 -12.864 -10.106 1.00 62.97 175 ALA A C 1
ATOM 1331 O O . ALA A 1 175 ? 16.167 -12.702 -9.035 1.00 62.97 175 ALA A O 1
ATOM 1332 N N . PRO A 1 176 ? 14.347 -12.357 -10.336 1.00 70.88 176 PRO A N 1
ATOM 1333 C CA . PRO A 1 176 ? 13.626 -11.633 -9.305 1.00 70.88 176 PRO A CA 1
ATOM 1334 C C . PRO A 1 176 ? 13.622 -12.459 -8.014 1.00 70.88 176 PRO A C 1
ATOM 1336 O O . PRO A 1 176 ? 13.292 -13.646 -8.018 1.00 70.88 176 PRO A O 1
ATOM 1339 N N . HIS A 1 177 ? 14.040 -11.846 -6.915 1.00 79.00 177 HIS A N 1
ATOM 1340 C CA . HIS A 1 177 ? 14.082 -12.489 -5.614 1.00 79.00 177 HIS A CA 1
ATOM 1341 C C . HIS A 1 177 ? 12.683 -12.443 -5.012 1.00 79.00 177 HIS A C 1
ATOM 1343 O O . HIS A 1 177 ? 12.115 -11.364 -4.847 1.00 79.00 177 HIS A O 1
ATOM 1349 N N . LEU A 1 178 ? 12.113 -13.606 -4.701 1.00 76.81 178 LEU A N 1
ATOM 1350 C CA . LEU A 1 178 ? 10.823 -13.692 -4.024 1.00 76.81 178 LEU A CA 1
ATOM 1351 C C . LEU A 1 178 ? 10.941 -13.038 -2.639 1.00 76.81 178 LEU A C 1
ATOM 1353 O O . LEU A 1 178 ? 11.730 -13.487 -1.811 1.00 76.81 178 LEU A O 1
ATOM 1357 N N . ILE A 1 179 ? 10.180 -11.970 -2.409 1.00 75.88 179 ILE A N 1
ATOM 1358 C CA . ILE A 1 179 ? 10.109 -11.279 -1.113 1.00 75.88 179 ILE A CA 1
ATOM 1359 C C . ILE A 1 179 ? 9.022 -11.914 -0.257 1.00 75.88 179 ILE A C 1
ATOM 1361 O O . ILE A 1 179 ? 9.193 -12.115 0.940 1.00 75.88 179 ILE A O 1
ATOM 1365 N N . GLU A 1 180 ? 7.878 -12.179 -0.882 1.00 77.69 180 GLU A N 1
ATOM 1366 C CA . GLU A 1 180 ? 6.661 -12.551 -0.185 1.00 77.69 180 GLU A CA 1
ATOM 1367 C C . GLU A 1 180 ? 5.805 -13.417 -1.102 1.00 77.69 180 GLU A C 1
ATOM 1369 O O . GLU A 1 180 ? 5.589 -13.081 -2.270 1.00 77.69 180 GLU A O 1
ATOM 1374 N N . GLN A 1 181 ? 5.324 -14.532 -0.563 1.00 75.19 181 GLN A N 1
ATOM 1375 C CA . GLN A 1 181 ? 4.376 -15.410 -1.226 1.00 75.19 181 GLN A CA 1
ATOM 1376 C C . GLN A 1 181 ? 3.138 -15.521 -0.351 1.00 75.19 181 GLN A C 1
ATOM 1378 O O . GLN A 1 181 ? 3.228 -15.827 0.837 1.00 75.19 181 GLN A O 1
ATOM 1383 N N . TYR A 1 182 ? 1.986 -15.278 -0.954 1.00 70.31 182 TYR A N 1
ATOM 1384 C CA . TYR A 1 182 ? 0.682 -15.413 -0.325 1.00 70.31 182 TYR A CA 1
ATOM 1385 C C . TYR A 1 182 ? -0.165 -16.380 -1.153 1.00 70.31 182 TYR A C 1
ATOM 1387 O O . TYR A 1 182 ? 0.206 -16.750 -2.265 1.00 70.31 182 TYR A O 1
ATOM 1395 N N . ALA A 1 183 ? -1.289 -16.835 -0.598 1.00 61.00 183 ALA A N 1
ATOM 1396 C CA . ALA A 1 183 ? -2.075 -17.951 -1.139 1.00 61.00 183 ALA A CA 1
ATOM 1397 C C . ALA A 1 183 ? -2.425 -17.835 -2.640 1.00 61.00 183 ALA A C 1
ATOM 1399 O O . ALA A 1 183 ? -2.612 -18.851 -3.303 1.00 61.00 183 ALA A O 1
ATOM 1400 N N . HIS A 1 184 ? -2.474 -16.613 -3.177 1.00 69.31 184 HIS A N 1
ATOM 1401 C CA . HIS A 1 184 ? -2.918 -16.305 -4.536 1.00 69.31 184 HIS A CA 1
ATOM 1402 C C . HIS A 1 184 ? -2.068 -15.210 -5.193 1.00 69.31 184 HIS A C 1
ATOM 1404 O O . HIS A 1 184 ? -2.567 -14.352 -5.915 1.00 69.31 184 HIS A O 1
ATOM 1410 N N . GLY A 1 185 ? -0.773 -15.181 -4.898 1.00 74.94 185 GLY A N 1
ATOM 1411 C CA . GLY A 1 185 ? 0.128 -14.252 -5.556 1.00 74.94 185 GLY A CA 1
ATOM 1412 C C . GLY A 1 185 ? 1.503 -14.201 -4.928 1.00 74.94 185 GLY A C 1
A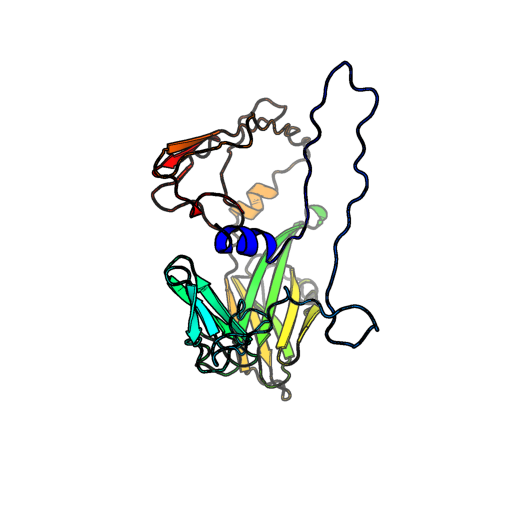TOM 1413 O O . GLY A 1 185 ? 1.806 -14.862 -3.931 1.00 74.94 185 GLY A O 1
ATOM 1414 N N . ALA A 1 186 ? 2.365 -13.427 -5.561 1.00 79.69 186 ALA A N 1
ATOM 1415 C CA . ALA A 1 186 ? 3.748 -13.324 -5.157 1.00 79.69 186 ALA A CA 1
ATOM 1416 C C . ALA A 1 186 ? 4.286 -11.935 -5.466 1.00 79.69 186 ALA A C 1
ATOM 1418 O O . ALA A 1 186 ? 3.924 -11.298 -6.459 1.00 79.69 186 ALA A O 1
ATOM 1419 N N . LYS A 1 187 ? 5.175 -11.477 -4.593 1.00 84.00 187 LYS A N 1
ATOM 1420 C CA . LYS A 1 187 ? 5.878 -10.209 -4.705 1.00 84.00 187 LYS A CA 1
ATOM 1421 C C . LYS A 1 187 ? 7.360 -10.489 -4.849 1.00 84.00 187 LYS A C 1
ATOM 1423 O O . LYS A 1 187 ? 7.970 -11.125 -3.989 1.00 84.00 187 LYS A O 1
ATOM 1428 N N . TYR A 1 188 ? 7.939 -9.977 -5.920 1.00 85.12 188 TYR A N 1
ATOM 1429 C CA . TYR A 1 188 ? 9.345 -10.142 -6.226 1.00 85.12 188 TYR A CA 1
ATOM 1430 C C . TYR A 1 188 ? 10.064 -8.800 -6.234 1.00 85.12 188 TYR A C 1
ATOM 1432 O O . TYR A 1 188 ? 9.539 -7.772 -6.667 1.00 85.12 188 TYR A O 1
ATOM 1440 N N . PHE A 1 189 ? 11.303 -8.847 -5.772 1.00 83.25 189 PHE A N 1
ATOM 1441 C CA . PHE A 1 189 ? 12.266 -7.767 -5.804 1.00 83.25 189 PHE A CA 1
ATOM 1442 C C . PHE A 1 189 ? 13.238 -7.997 -6.950 1.00 83.25 189 PHE A C 1
ATOM 1444 O O . PHE A 1 189 ? 13.755 -9.101 -7.110 1.00 83.25 189 PHE A O 1
ATOM 1451 N N . SER A 1 190 ? 13.564 -6.958 -7.709 1.00 83.31 190 SER A N 1
ATOM 1452 C CA . SER A 1 190 ? 14.696 -7.028 -8.626 1.00 83.31 190 SER A CA 1
ATOM 1453 C C . SER A 1 190 ? 15.511 -5.747 -8.582 1.00 83.31 190 SER A C 1
ATOM 1455 O O . SER A 1 190 ? 14.979 -4.640 -8.692 1.00 83.31 190 SER A O 1
ATOM 1457 N N . LEU A 1 191 ? 16.817 -5.929 -8.415 1.00 78.00 191 LEU A N 1
ATOM 1458 C CA . LEU A 1 191 ? 17.824 -4.896 -8.573 1.00 78.00 191 LEU A CA 1
ATOM 1459 C C . LEU A 1 191 ? 18.267 -4.924 -10.035 1.00 78.00 191 LEU A C 1
ATOM 1461 O O . LEU A 1 191 ? 18.868 -5.897 -10.490 1.00 78.00 191 LEU A O 1
ATOM 1465 N N . LEU A 1 192 ? 17.936 -3.883 -10.795 1.00 78.25 192 LEU A N 1
ATOM 1466 C CA . LEU A 1 192 ? 18.287 -3.821 -12.210 1.00 78.25 192 LEU A CA 1
ATOM 1467 C C . LEU A 1 192 ? 19.418 -2.828 -12.420 1.00 78.25 192 LEU A C 1
ATOM 1469 O O . LEU A 1 192 ? 19.288 -1.656 -12.074 1.00 78.25 192 LEU A O 1
ATOM 1473 N N . ARG A 1 193 ? 20.492 -3.278 -13.066 1.00 76.88 193 ARG A N 1
ATOM 1474 C CA . ARG A 1 193 ? 21.490 -2.389 -13.654 1.00 76.88 193 ARG A CA 1
ATOM 1475 C C . ARG A 1 193 ? 20.910 -1.706 -14.893 1.00 76.88 193 ARG A C 1
ATOM 1477 O O . ARG A 1 193 ? 20.422 -2.375 -15.808 1.00 76.88 193 ARG A O 1
ATOM 1484 N N . LEU A 1 194 ? 20.977 -0.380 -14.944 1.00 76.69 194 LEU A N 1
ATOM 1485 C CA . LEU A 1 194 ? 20.407 0.430 -16.017 1.00 76.69 194 LEU A CA 1
ATOM 1486 C C . LEU A 1 194 ? 21.514 1.098 -16.835 1.00 76.69 194 LEU A C 1
ATOM 1488 O O . LEU A 1 194 ? 22.379 1.796 -16.308 1.00 76.69 194 LEU A O 1
ATOM 1492 N N . LEU A 1 195 ? 21.496 0.834 -18.144 1.00 73.88 195 LEU A N 1
ATOM 1493 C CA . LEU A 1 195 ? 22.476 1.320 -19.110 1.00 73.88 195 LEU A CA 1
ATOM 1494 C C . LEU A 1 195 ? 21.924 2.518 -19.886 1.00 73.88 195 LEU A C 1
ATOM 1496 O O . LEU A 1 195 ? 20.709 2.711 -19.997 1.00 73.88 195 LEU A O 1
ATOM 1500 N N . ARG A 1 196 ? 22.831 3.319 -20.455 1.00 72.25 196 ARG A N 1
ATOM 1501 C CA . ARG A 1 196 ? 22.480 4.499 -21.252 1.00 72.25 196 ARG A CA 1
ATOM 1502 C C . ARG A 1 196 ? 21.725 4.085 -22.510 1.00 72.25 196 ARG A C 1
ATOM 1504 O O . ARG A 1 196 ? 22.344 3.706 -23.486 1.00 72.25 196 ARG A O 1
ATOM 1511 N N . GLY A 1 197 ? 20.409 4.241 -22.515 1.00 68.75 197 GLY A N 1
ATOM 1512 C CA . GLY A 1 197 ? 19.564 3.893 -23.658 1.00 68.75 197 GLY A CA 1
ATOM 1513 C C . GLY A 1 197 ? 18.383 3.015 -23.275 1.00 68.75 197 GLY A C 1
ATOM 1514 O O . GLY A 1 197 ? 17.410 3.009 -24.023 1.00 68.75 197 GLY A O 1
ATOM 1515 N N . HIS A 1 198 ? 18.416 2.364 -22.102 1.00 76.69 198 HIS A N 1
ATOM 1516 C CA . HIS A 1 198 ? 17.217 1.763 -21.517 1.00 76.69 198 HIS A CA 1
ATOM 1517 C C . HIS A 1 198 ? 16.141 2.838 -21.316 1.00 76.69 198 HIS A C 1
ATOM 1519 O O . HIS A 1 198 ? 16.411 3.916 -20.786 1.00 76.69 198 HIS A O 1
ATOM 1525 N N . ARG A 1 199 ? 14.922 2.532 -21.757 1.00 74.75 199 ARG A N 1
ATOM 1526 C CA . ARG A 1 199 ? 13.759 3.427 -21.755 1.00 74.75 199 ARG A CA 1
ATOM 1527 C C . ARG A 1 199 ? 12.627 2.914 -20.892 1.00 74.75 199 ARG A C 1
ATOM 1529 O O . ARG A 1 199 ? 11.868 3.720 -20.368 1.00 74.75 199 ARG A O 1
ATOM 1536 N N . THR A 1 200 ? 12.490 1.601 -20.768 1.00 83.19 200 THR A N 1
ATOM 1537 C CA . THR A 1 200 ? 11.391 0.983 -20.028 1.00 83.19 200 THR A CA 1
ATOM 1538 C C . THR A 1 200 ? 11.876 -0.231 -19.254 1.00 83.19 200 THR A C 1
ATOM 1540 O O . THR A 1 200 ? 12.761 -0.969 -19.693 1.00 83.19 200 THR A O 1
ATOM 1543 N N . VAL A 1 201 ? 11.284 -0.424 -18.080 1.00 84.06 201 VAL A N 1
ATOM 1544 C CA . VAL A 1 201 ? 11.346 -1.675 -17.327 1.00 84.06 201 VAL A CA 1
ATOM 1545 C C . VAL A 1 201 ? 9.977 -2.319 -17.419 1.00 84.06 201 VAL A C 1
ATOM 1547 O O . VAL A 1 201 ? 8.980 -1.676 -17.100 1.00 84.06 201 VAL A O 1
ATOM 1550 N N . THR A 1 202 ? 9.932 -3.576 -17.842 1.00 85.56 202 THR A N 1
ATOM 1551 C CA . THR A 1 202 ? 8.690 -4.324 -18.031 1.00 85.56 202 THR A CA 1
ATOM 1552 C C . THR A 1 202 ? 8.701 -5.561 -17.146 1.00 85.56 202 THR A C 1
ATOM 1554 O O . THR A 1 202 ? 9.604 -6.397 -17.248 1.00 85.56 202 THR A O 1
ATOM 1557 N N . CYS A 1 203 ? 7.694 -5.679 -16.285 1.00 89.06 203 CYS A N 1
ATOM 1558 C CA . CYS A 1 203 ? 7.371 -6.917 -15.595 1.00 89.06 203 CYS A CA 1
ATOM 1559 C C . CYS A 1 203 ? 6.430 -7.746 -16.466 1.00 89.06 203 CYS A C 1
ATOM 1561 O O . CYS A 1 203 ? 5.396 -7.243 -16.898 1.00 89.06 203 CYS A O 1
ATOM 1563 N N . ARG A 1 204 ? 6.800 -8.999 -16.720 1.00 89.12 204 ARG A N 1
ATOM 1564 C CA . ARG A 1 204 ? 6.066 -9.959 -17.547 1.00 89.12 204 ARG A CA 1
ATOM 1565 C C . ARG A 1 204 ? 5.666 -11.146 -16.695 1.00 89.12 204 ARG A C 1
ATOM 1567 O O . ARG A 1 204 ? 6.493 -11.646 -15.933 1.00 89.12 204 ARG A O 1
ATOM 1574 N N . VAL A 1 205 ? 4.421 -11.583 -16.821 1.00 89.69 205 VAL A N 1
ATOM 1575 C CA . VAL A 1 205 ? 3.848 -12.696 -16.061 1.00 89.69 205 VAL A CA 1
ATOM 1576 C C . VAL A 1 205 ? 3.477 -13.812 -17.026 1.00 89.69 205 VAL A C 1
ATOM 1578 O O . VAL A 1 205 ? 2.855 -13.556 -18.056 1.00 89.69 205 VAL A O 1
ATOM 1581 N N . PHE A 1 206 ? 3.860 -15.042 -16.692 1.00 88.94 206 PHE A N 1
ATOM 1582 C CA . PHE A 1 206 ? 3.689 -16.226 -17.524 1.00 88.94 206 PHE A CA 1
ATOM 1583 C C . PHE A 1 206 ? 2.924 -17.318 -16.779 1.00 88.94 206 PHE A C 1
ATOM 1585 O O . PHE A 1 206 ? 3.110 -17.513 -15.574 1.00 88.94 206 PHE A O 1
ATOM 1592 N N . ASP A 1 207 ? 2.095 -18.053 -17.512 1.00 87.88 207 ASP A N 1
ATOM 1593 C CA . ASP A 1 207 ? 1.429 -19.252 -17.006 1.00 87.88 207 ASP A CA 1
ATOM 1594 C C . ASP A 1 207 ? 2.376 -20.468 -16.927 1.00 87.88 207 ASP A C 1
ATOM 1596 O O . ASP A 1 207 ? 3.554 -20.404 -17.290 1.00 87.88 207 ASP A O 1
ATOM 1600 N N . ALA A 1 208 ? 1.856 -21.609 -16.463 1.00 86.94 208 ALA A N 1
ATOM 1601 C CA . ALA A 1 208 ? 2.611 -22.860 -16.348 1.00 86.94 208 ALA A CA 1
ATOM 1602 C C . ALA A 1 208 ? 3.109 -23.424 -17.698 1.00 86.94 208 ALA A C 1
ATOM 1604 O O . ALA A 1 208 ? 3.985 -24.288 -17.716 1.00 86.94 208 ALA A O 1
ATOM 1605 N N . SER A 1 209 ? 2.570 -22.947 -18.826 1.00 91.00 209 SER A N 1
ATOM 1606 C CA . SER A 1 209 ? 3.006 -23.302 -20.181 1.00 91.00 209 SER A CA 1
ATOM 1607 C C . SER A 1 209 ? 4.055 -22.335 -20.753 1.00 91.00 209 SER A C 1
ATOM 1609 O O . SER A 1 209 ? 4.418 -22.451 -21.923 1.00 91.00 209 SER A O 1
ATOM 1611 N N . ASN A 1 210 ? 4.568 -21.406 -19.933 1.00 87.00 210 ASN A N 1
ATOM 1612 C CA . ASN A 1 210 ? 5.459 -20.307 -20.320 1.00 87.00 210 ASN A CA 1
ATOM 1613 C C . ASN A 1 210 ? 4.845 -19.327 -21.333 1.00 87.00 210 ASN A C 1
ATOM 1615 O O . ASN A 1 210 ? 5.569 -18.645 -22.063 1.00 87.00 210 ASN A O 1
ATOM 1619 N N . LYS A 1 211 ? 3.515 -19.218 -21.389 1.00 89.44 211 LYS A N 1
ATOM 1620 C CA . LYS A 1 211 ? 2.843 -18.212 -22.214 1.00 89.44 211 LYS A CA 1
ATOM 1621 C C . LYS A 1 211 ? 2.678 -16.923 -21.413 1.00 89.44 211 LYS A C 1
ATOM 1623 O O . LYS A 1 211 ? 2.194 -16.955 -20.286 1.00 89.44 211 LYS A O 1
ATOM 1628 N N . GLU A 1 212 ? 3.066 -15.788 -21.997 1.00 88.12 212 GLU A N 1
ATOM 1629 C CA . GLU A 1 212 ? 2.868 -14.475 -21.370 1.00 88.12 212 GLU A CA 1
ATOM 1630 C C . GLU A 1 212 ? 1.365 -14.174 -21.268 1.00 88.12 212 GLU A C 1
ATOM 1632 O O . GLU A 1 212 ? 0.650 -14.176 -22.274 1.00 88.12 212 GLU A O 1
ATOM 1637 N N . VAL A 1 213 ? 0.890 -13.947 -20.044 1.00 88.62 213 VAL A N 1
ATOM 1638 C CA . VAL A 1 213 ? -0.520 -13.680 -19.720 1.00 88.62 213 VAL A CA 1
ATOM 1639 C C . VAL A 1 213 ? -0.769 -12.227 -19.319 1.00 88.62 213 VAL A C 1
ATOM 1641 O O . VAL A 1 213 ? -1.893 -11.750 -19.454 1.00 88.62 213 VAL A O 1
ATOM 1644 N N . ALA A 1 214 ? 0.261 -11.503 -18.871 1.00 86.31 214 ALA A N 1
ATOM 1645 C CA . ALA A 1 214 ? 0.184 -10.071 -18.597 1.00 86.31 214 ALA A CA 1
ATOM 1646 C C . ALA A 1 214 ? 1.565 -9.406 -18.622 1.00 86.31 214 ALA A C 1
ATOM 1648 O O . ALA A 1 214 ? 2.583 -10.041 -18.338 1.00 86.31 214 ALA A O 1
ATOM 1649 N N . GLN A 1 215 ? 1.578 -8.096 -18.877 1.00 88.44 215 GLN A N 1
ATOM 1650 C CA . GLN A 1 215 ? 2.760 -7.256 -18.712 1.00 88.44 215 GLN A CA 1
ATOM 1651 C C . GLN A 1 215 ? 2.403 -5.882 -18.137 1.00 88.44 215 GLN A C 1
ATOM 1653 O O . GLN A 1 215 ? 1.331 -5.341 -18.403 1.00 88.44 215 GLN A O 1
ATOM 1658 N N . MET A 1 216 ? 3.331 -5.308 -17.375 1.00 85.94 216 MET A N 1
ATOM 1659 C CA . MET A 1 216 ? 3.259 -3.949 -16.846 1.00 85.94 216 MET A CA 1
ATOM 1660 C C . MET A 1 216 ? 4.601 -3.254 -17.063 1.00 85.94 216 MET A C 1
ATOM 1662 O O . MET A 1 216 ? 5.642 -3.808 -16.708 1.00 85.94 216 MET A O 1
ATOM 1666 N N . SER A 1 217 ? 4.585 -2.040 -17.612 1.00 86.62 217 SER A N 1
ATOM 1667 C CA . SER A 1 217 ? 5.800 -1.297 -17.962 1.00 86.62 217 SER A CA 1
ATOM 1668 C C . SER A 1 217 ? 5.879 0.038 -17.234 1.00 86.62 217 SER A C 1
ATOM 1670 O O . SER A 1 217 ? 4.907 0.783 -17.173 1.00 86.62 217 SER A O 1
ATOM 1672 N N . SER A 1 218 ? 7.071 0.369 -16.744 1.00 82.62 218 SER A N 1
ATOM 1673 C CA . SER A 1 218 ? 7.418 1.688 -16.221 1.00 82.62 218 SER A CA 1
ATOM 1674 C C . SER A 1 218 ? 8.432 2.351 -17.138 1.00 82.62 218 SER A C 1
ATOM 1676 O O . SER A 1 218 ? 9.378 1.708 -17.599 1.00 82.62 218 SER A O 1
ATOM 1678 N N . GLN A 1 219 ? 8.258 3.648 -17.382 1.00 79.88 219 GLN A N 1
ATOM 1679 C CA . GLN A 1 219 ? 9.251 4.444 -18.093 1.00 79.88 219 GLN A CA 1
ATOM 1680 C C . GLN A 1 219 ? 10.442 4.744 -17.192 1.00 79.88 219 GLN A C 1
ATOM 1682 O O . GLN A 1 219 ? 10.309 4.964 -15.989 1.00 79.88 219 GLN A O 1
ATOM 1687 N N . ILE A 1 220 ? 11.610 4.754 -17.813 1.00 74.62 220 ILE A N 1
ATOM 1688 C CA . ILE A 1 220 ? 12.876 5.088 -17.200 1.00 74.62 220 ILE A CA 1
ATOM 1689 C C . ILE A 1 220 ? 13.212 6.524 -17.595 1.00 74.62 220 ILE A C 1
ATOM 1691 O O . ILE A 1 220 ? 13.483 6.816 -18.761 1.00 74.62 220 ILE A O 1
ATOM 1695 N N . PHE A 1 221 ? 13.222 7.422 -16.616 1.00 65.44 221 PHE A N 1
ATOM 1696 C CA . PHE A 1 221 ? 13.591 8.819 -16.817 1.00 65.44 221 PHE A CA 1
ATOM 1697 C C . PHE A 1 221 ? 15.022 9.047 -16.321 1.00 65.44 221 PHE A C 1
ATOM 1699 O O . PHE A 1 221 ? 15.231 9.467 -15.188 1.00 65.44 221 PHE A O 1
ATOM 1706 N N . TYR A 1 222 ? 16.017 8.775 -17.170 1.00 64.06 222 TYR A N 1
ATOM 1707 C CA . TYR A 1 222 ? 17.405 9.177 -16.912 1.00 64.06 222 TYR A CA 1
ATOM 1708 C C . TYR A 1 222 ? 17.842 10.223 -17.926 1.00 64.06 222 TYR A C 1
ATOM 1710 O O . TYR A 1 222 ? 17.956 9.933 -19.117 1.00 64.06 222 TYR A O 1
ATOM 1718 N N . THR A 1 223 ? 18.114 11.446 -17.469 1.00 53.72 223 THR A N 1
ATOM 1719 C CA . THR A 1 223 ? 18.691 12.479 -18.332 1.00 53.72 223 THR A CA 1
ATOM 1720 C C . THR A 1 223 ? 20.217 12.511 -18.199 1.00 53.72 223 THR A C 1
ATOM 1722 O O . THR A 1 223 ? 20.780 12.192 -17.153 1.00 53.72 223 THR A O 1
ATOM 1725 N N . TYR A 1 224 ? 20.923 12.945 -19.253 1.00 53.03 224 TYR A N 1
ATOM 1726 C CA . TYR A 1 224 ? 22.375 13.192 -19.199 1.00 53.03 224 TYR A CA 1
ATOM 1727 C C . TYR A 1 224 ? 22.754 14.179 -18.080 1.00 53.03 224 TYR A C 1
ATOM 1729 O O . TYR A 1 224 ? 23.819 14.049 -17.483 1.00 53.03 224 TYR A O 1
ATOM 1737 N N . LYS A 1 225 ? 21.854 15.115 -17.744 1.00 51.84 225 LYS A N 1
ATOM 1738 C CA . LYS A 1 225 ? 22.036 16.073 -16.648 1.00 51.84 225 LYS A CA 1
ATOM 1739 C C . LYS A 1 225 ? 22.082 15.393 -15.277 1.00 51.84 225 LYS A C 1
ATOM 1741 O O . LYS A 1 225 ? 22.907 15.792 -14.462 1.00 51.84 225 LYS A O 1
ATOM 1746 N N . ASP A 1 226 ? 21.282 14.349 -15.050 1.00 54.84 226 ASP A N 1
ATOM 1747 C CA . ASP A 1 226 ? 21.294 13.571 -13.798 1.00 54.84 226 ASP A CA 1
ATOM 1748 C C . ASP A 1 226 ? 22.594 12.765 -13.632 1.00 54.84 226 ASP A C 1
ATOM 1750 O O . ASP A 1 226 ? 23.068 12.550 -12.516 1.00 54.84 226 ASP A O 1
ATOM 1754 N N . TRP A 1 227 ? 23.200 12.358 -14.754 1.00 51.09 227 TRP A N 1
ATOM 1755 C CA . TRP A 1 227 ? 24.484 11.653 -14.803 1.00 51.09 227 TRP A CA 1
ATOM 1756 C C . TRP A 1 227 ? 25.678 12.596 -14.587 1.00 51.09 227 TRP A C 1
ATOM 1758 O O . TRP A 1 227 ? 26.566 12.282 -13.796 1.00 51.09 227 TRP A O 1
ATOM 1768 N N . THR A 1 228 ? 25.699 13.772 -15.231 1.00 51.34 228 THR A N 1
ATOM 1769 C CA . THR A 1 228 ? 26.787 14.755 -15.066 1.00 51.34 228 THR A CA 1
ATOM 1770 C C . THR A 1 228 ? 26.741 15.478 -13.724 1.00 51.34 228 THR A C 1
ATOM 1772 O O . THR A 1 228 ? 27.791 15.695 -13.131 1.00 51.34 228 THR A O 1
ATOM 1775 N N . ALA A 1 229 ? 25.550 15.785 -13.195 1.00 49.97 229 ALA A N 1
ATOM 1776 C CA . ALA A 1 229 ? 25.400 16.430 -11.885 1.00 49.97 229 ALA A CA 1
ATOM 1777 C C . ALA A 1 229 ? 25.918 15.567 -10.716 1.00 49.97 229 ALA A C 1
ATOM 1779 O O . ALA A 1 229 ? 26.072 16.070 -9.608 1.00 49.97 229 ALA A O 1
ATOM 1780 N N . ARG A 1 230 ? 26.179 14.272 -10.951 1.00 50.41 230 ARG A N 1
ATOM 1781 C CA . ARG A 1 230 ? 26.705 13.318 -9.960 1.00 50.41 230 ARG A CA 1
ATOM 1782 C C . ARG A 1 230 ? 28.104 12.784 -10.279 1.00 50.41 230 ARG A C 1
ATOM 1784 O O . ARG A 1 230 ? 28.661 12.064 -9.457 1.00 50.41 230 ARG A O 1
ATOM 1791 N N . GLN A 1 231 ? 28.667 13.104 -11.448 1.00 49.34 231 GLN A N 1
ATOM 1792 C CA . GLN A 1 231 ? 30.074 12.820 -11.762 1.00 49.34 231 GLN A CA 1
ATOM 1793 C C . GLN A 1 231 ? 31.023 13.902 -11.265 1.00 49.34 231 GLN A C 1
ATOM 1795 O O . GLN A 1 231 ? 32.184 13.602 -11.008 1.00 49.34 231 GLN A O 1
ATOM 1800 N N . ASP A 1 232 ? 30.526 15.122 -11.083 1.00 42.19 232 ASP A N 1
ATOM 1801 C CA . ASP A 1 232 ? 31.299 16.251 -10.567 1.00 42.19 232 ASP A CA 1
ATOM 1802 C C . ASP A 1 232 ? 31.321 16.294 -9.029 1.00 42.19 232 ASP A C 1
ATOM 1804 O O . ASP A 1 232 ? 31.243 17.344 -8.401 1.00 42.19 232 ASP A O 1
ATOM 1808 N N . THR A 1 233 ? 31.385 15.122 -8.396 1.00 42.56 233 THR A N 1
ATOM 1809 C CA . THR A 1 233 ? 31.824 15.008 -7.005 1.00 42.56 233 THR A CA 1
ATOM 1810 C C . THR A 1 233 ? 33.239 14.463 -7.026 1.00 42.56 233 THR A C 1
ATOM 1812 O O . THR A 1 233 ? 33.488 13.297 -6.710 1.00 42.56 233 THR A O 1
ATOM 1815 N N . THR A 1 234 ? 34.187 15.315 -7.422 1.00 39.97 234 THR A N 1
ATOM 1816 C CA . THR A 1 234 ? 35.511 15.256 -6.806 1.00 39.97 234 THR A CA 1
ATOM 1817 C C . THR A 1 234 ? 35.302 15.207 -5.298 1.00 39.97 234 THR A C 1
ATOM 1819 O O . THR A 1 234 ? 34.452 15.925 -4.772 1.00 39.97 234 THR A O 1
ATOM 1822 N N . VAL A 1 235 ? 36.044 14.337 -4.619 1.00 45.34 235 VAL A N 1
ATOM 1823 C CA . VAL A 1 235 ? 36.145 14.307 -3.160 1.00 45.34 235 VAL A CA 1
ATOM 1824 C C . VAL A 1 235 ? 36.787 15.624 -2.709 1.00 45.34 235 VAL A C 1
ATOM 1826 O O . VAL A 1 235 ? 37.972 15.684 -2.413 1.00 45.34 235 VAL A O 1
ATOM 1829 N N . GLU A 1 236 ? 36.029 16.712 -2.727 1.00 43.06 236 GLU A N 1
ATOM 1830 C CA . GLU A 1 236 ? 36.108 17.662 -1.639 1.00 43.06 236 GLU A CA 1
ATOM 1831 C C . GLU A 1 236 ? 35.116 17.160 -0.612 1.00 43.06 236 GLU A C 1
ATOM 1833 O O . GLU A 1 236 ? 33.980 16.823 -0.952 1.00 43.06 236 GLU A O 1
ATOM 1838 N N . ASP A 1 237 ? 35.601 17.041 0.617 1.00 44.91 237 ASP A N 1
ATOM 1839 C CA . ASP A 1 237 ? 34.804 16.827 1.809 1.00 44.91 237 ASP A CA 1
ATOM 1840 C C . ASP A 1 237 ? 33.578 17.743 1.701 1.00 44.91 237 ASP A C 1
ATOM 1842 O O . ASP A 1 237 ? 33.679 18.969 1.825 1.00 44.91 237 ASP A O 1
ATOM 1846 N N . GLY A 1 238 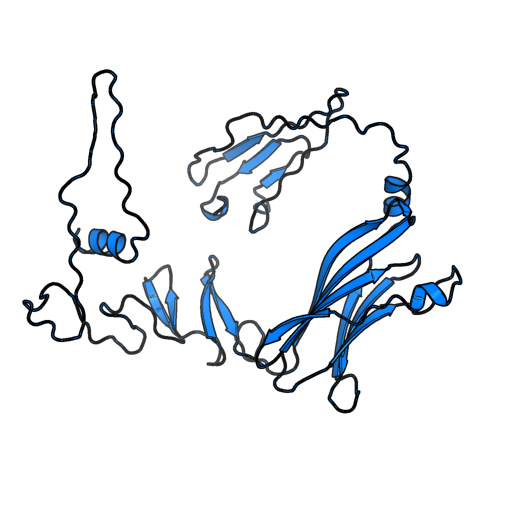? 32.445 17.160 1.291 1.00 46.78 238 GLY A N 1
ATOM 1847 C CA . GLY A 1 238 ? 31.225 17.915 1.055 1.00 46.78 238 GLY A CA 1
ATOM 1848 C C . GLY A 1 238 ? 30.956 18.679 2.340 1.00 46.78 238 GLY A C 1
ATOM 1849 O O . GLY A 1 238 ? 31.118 18.092 3.410 1.00 46.78 238 GLY A O 1
ATOM 1850 N N . PRO A 1 239 ? 30.632 19.979 2.277 1.00 42.03 239 PRO A N 1
ATOM 1851 C CA . PRO A 1 239 ? 30.644 20.813 3.464 1.00 42.03 239 PRO A CA 1
ATOM 1852 C C . PRO A 1 239 ? 29.767 20.163 4.520 1.00 42.03 239 PRO A C 1
ATOM 1854 O O . PRO A 1 239 ? 28.562 20.062 4.288 1.00 42.03 239 PRO A O 1
ATOM 1857 N N . SER A 1 240 ? 30.372 19.689 5.618 1.00 44.62 240 SER A N 1
ATOM 1858 C CA . SER A 1 240 ? 29.675 19.004 6.707 1.00 44.62 240 SER A CA 1
ATOM 1859 C C . SER A 1 240 ? 28.367 19.739 6.961 1.00 44.62 240 SER A C 1
ATOM 1861 O O . SER A 1 240 ? 28.365 20.939 7.227 1.00 44.62 240 SER A O 1
ATOM 1863 N N . ILE A 1 241 ? 27.233 19.094 6.709 1.00 48.78 241 ILE A N 1
ATOM 1864 C CA . ILE A 1 241 ? 25.948 19.780 6.813 1.00 48.78 241 ILE A CA 1
ATOM 1865 C C . ILE A 1 241 ? 25.528 19.657 8.268 1.00 48.78 241 ILE A C 1
ATOM 1867 O O . ILE A 1 241 ? 25.108 18.591 8.710 1.00 48.78 241 ILE A O 1
ATOM 1871 N N . GLU A 1 242 ? 25.647 20.748 9.016 1.00 50.47 242 GLU A N 1
ATOM 1872 C CA . GLU A 1 242 ? 25.093 20.832 10.360 1.00 50.47 242 GLU A CA 1
ATOM 1873 C C . GLU A 1 242 ? 23.641 21.314 10.229 1.00 50.47 242 GLU A C 1
ATOM 1875 O O . GLU A 1 242 ? 23.349 22.495 10.031 1.00 50.47 242 GLU A O 1
ATOM 1880 N N . VAL A 1 243 ? 22.702 20.365 10.228 1.00 51.91 243 VAL A N 1
ATOM 1881 C CA . VAL A 1 243 ? 21.269 20.673 10.140 1.00 51.91 243 VAL A CA 1
ATOM 1882 C C . VAL A 1 243 ? 20.783 21.130 11.512 1.00 51.91 243 VAL A C 1
ATOM 1884 O O . VAL A 1 243 ? 20.473 20.313 12.375 1.00 51.91 243 VAL A O 1
ATOM 1887 N N . THR A 1 244 ? 20.692 22.442 11.721 1.00 52.97 244 THR A N 1
ATOM 1888 C CA . THR A 1 244 ? 20.048 23.001 12.915 1.00 52.97 244 THR A CA 1
ATOM 1889 C C . THR A 1 244 ? 18.567 23.237 12.634 1.00 52.97 244 THR A C 1
ATOM 1891 O O . THR A 1 244 ? 18.182 24.235 12.022 1.00 52.97 244 THR A O 1
ATOM 1894 N N . VAL A 1 245 ? 17.714 22.319 13.092 1.00 50.81 245 VAL A N 1
ATOM 1895 C CA . VAL A 1 245 ? 16.265 22.548 13.125 1.00 50.81 245 VAL A CA 1
ATOM 1896 C C . VAL A 1 245 ? 16.003 23.636 14.164 1.00 50.81 245 VAL A C 1
ATOM 1898 O O . VAL A 1 245 ? 16.133 23.398 15.361 1.00 50.81 245 VAL A O 1
ATOM 1901 N N . SER A 1 246 ? 15.684 24.851 13.717 1.00 53.78 246 SER A N 1
ATOM 1902 C CA . SER A 1 246 ? 15.298 25.930 14.624 1.00 53.78 246 SER A CA 1
ATOM 1903 C C . SER A 1 246 ? 13.961 25.581 15.278 1.00 53.78 246 SER A C 1
ATOM 1905 O O . SER A 1 246 ? 12.931 25.533 14.603 1.00 53.78 246 SER A O 1
ATOM 1907 N N . GLU A 1 247 ? 13.995 25.314 16.579 1.00 53.91 247 GLU A N 1
ATOM 1908 C CA . GLU A 1 247 ? 12.825 25.075 17.422 1.00 53.91 247 GLU A CA 1
ATOM 1909 C C . GLU A 1 247 ? 11.813 26.241 17.410 1.00 53.91 247 GLU A C 1
ATOM 1911 O O . GLU A 1 247 ? 12.193 27.392 17.169 1.00 53.91 247 GLU A O 1
ATOM 1916 N N . PRO A 1 248 ? 10.528 25.977 17.734 1.00 51.88 248 PRO A N 1
ATOM 1917 C CA . PRO A 1 248 ? 9.983 24.694 18.196 1.00 51.88 248 PRO A CA 1
ATOM 1918 C C . PRO A 1 248 ? 9.463 23.794 17.063 1.00 51.88 248 PRO A C 1
ATOM 1920 O O . PRO A 1 248 ? 8.746 24.232 16.164 1.00 51.88 248 PRO A O 1
ATOM 1923 N N . SER A 1 249 ? 9.793 22.505 17.167 1.00 60.88 249 SER A N 1
ATOM 1924 C CA . SER A 1 249 ? 9.415 21.413 16.255 1.00 60.88 249 SER A CA 1
ATOM 1925 C C . SER A 1 249 ? 7.929 21.027 16.310 1.00 60.88 249 SER A C 1
ATOM 1927 O O . SER A 1 249 ? 7.442 20.348 15.409 1.00 60.88 249 SER A O 1
ATOM 1929 N N . ILE A 1 250 ? 7.191 21.478 17.332 1.00 62.38 250 ILE A N 1
ATOM 1930 C CA . ILE A 1 250 ? 5.761 21.200 17.520 1.00 62.38 250 ILE A CA 1
ATOM 1931 C C . ILE A 1 250 ? 5.011 22.528 17.656 1.00 62.38 250 ILE A C 1
ATOM 1933 O O . ILE A 1 250 ? 5.242 23.291 18.594 1.00 62.38 250 ILE A O 1
ATOM 1937 N N . LYS A 1 251 ? 4.083 22.798 16.730 1.00 67.81 251 LYS A N 1
ATOM 1938 C CA . LYS A 1 251 ? 3.146 23.926 16.816 1.00 67.81 251 LYS A CA 1
ATOM 1939 C C . LYS A 1 251 ? 1.728 23.411 17.008 1.00 67.81 251 LYS A C 1
ATOM 1941 O O . LYS A 1 251 ? 1.194 22.727 16.143 1.00 67.81 251 LYS A O 1
ATOM 1946 N N . VAL A 1 252 ? 1.113 23.788 18.127 1.00 74.06 252 VAL A N 1
ATOM 1947 C CA . VAL A 1 252 ? -0.320 23.579 18.363 1.00 74.06 252 VAL A CA 1
ATOM 1948 C C . VAL A 1 252 ? -1.075 24.708 17.676 1.00 74.06 252 VAL A C 1
ATOM 1950 O O . VAL A 1 252 ? -0.805 25.883 17.924 1.00 74.06 252 VAL A O 1
ATOM 1953 N N . VAL A 1 253 ? -1.990 24.351 16.781 1.00 76.31 253 VAL A N 1
ATOM 1954 C CA . VAL A 1 253 ? -2.669 25.295 15.893 1.00 76.31 253 VAL A CA 1
ATOM 1955 C C . VAL A 1 253 ? -4.162 24.999 15.897 1.00 76.31 253 VAL A C 1
ATOM 1957 O O . VAL A 1 253 ? -4.573 23.841 15.868 1.00 76.31 253 VAL A O 1
ATOM 1960 N N . THR A 1 254 ? -4.986 26.043 15.952 1.00 78.88 254 THR A N 1
ATOM 1961 C CA . THR A 1 254 ? -6.442 25.910 15.867 1.00 78.88 254 THR A CA 1
ATOM 1962 C C . THR A 1 254 ? -6.885 25.693 14.422 1.00 78.88 254 THR A C 1
ATOM 1964 O O . THR A 1 254 ? -6.313 26.257 13.486 1.00 78.88 254 THR A O 1
ATOM 1967 N N . VAL A 1 255 ? -7.931 24.888 14.231 1.00 81.06 255 VAL A N 1
ATOM 1968 C CA . VAL A 1 255 ? -8.547 24.684 12.913 1.00 81.06 255 VAL A CA 1
ATOM 1969 C C . VAL A 1 255 ? -9.001 26.034 12.341 1.00 81.06 255 VAL A C 1
ATOM 1971 O O . VAL A 1 255 ? -9.470 26.899 13.080 1.00 81.06 255 VAL A O 1
ATOM 1974 N N . ASN A 1 256 ? -8.855 26.205 11.027 1.00 79.62 256 ASN A N 1
ATOM 1975 C CA . ASN A 1 256 ? -9.149 27.418 10.262 1.00 79.62 256 ASN A CA 1
ATOM 1976 C C . ASN A 1 256 ? -8.216 28.617 10.532 1.00 79.62 256 ASN A C 1
ATOM 1978 O O . ASN A 1 256 ? -8.548 29.760 10.224 1.00 79.62 256 ASN A O 1
ATOM 1982 N N . SER A 1 257 ? -7.034 28.375 11.098 1.00 83.81 257 SER A N 1
ATOM 1983 C CA . SER A 1 257 ? -5.986 29.395 11.223 1.00 83.81 257 SER A CA 1
ATOM 1984 C C . SER A 1 257 ? -4.897 29.215 10.159 1.00 83.81 257 SER A C 1
ATOM 1986 O O . SER A 1 257 ? -4.986 28.336 9.305 1.00 83.81 257 SER A O 1
ATOM 1988 N N . THR A 1 258 ? -3.883 30.083 10.163 1.00 83.69 258 THR A N 1
ATOM 1989 C CA . THR A 1 258 ? -2.711 29.956 9.284 1.00 83.69 258 THR A CA 1
ATOM 1990 C C . THR A 1 258 ? -1.501 29.556 10.115 1.00 83.69 258 THR A C 1
ATOM 1992 O O . THR A 1 258 ? -1.151 30.257 11.065 1.00 83.69 258 THR A O 1
ATOM 1995 N N . VAL A 1 259 ? -0.831 28.463 9.744 1.00 85.38 259 VAL A N 1
ATOM 1996 C CA . VAL A 1 259 ? 0.432 28.042 10.362 1.00 85.38 259 VAL A CA 1
ATOM 1997 C C . VAL A 1 259 ? 1.607 28.362 9.452 1.00 85.38 259 VAL A C 1
ATOM 1999 O O . VAL A 1 259 ? 1.549 28.193 8.236 1.00 85.38 259 VAL A O 1
ATOM 2002 N N . GLN A 1 260 ? 2.693 28.820 10.067 1.00 84.94 260 GLN A N 1
ATOM 2003 C CA . GLN A 1 260 ? 3.978 29.014 9.410 1.00 84.94 260 GLN A CA 1
ATOM 2004 C C . GLN A 1 260 ? 5.010 28.104 10.065 1.00 84.94 260 GLN A C 1
ATOM 2006 O O . GLN A 1 260 ? 5.231 28.197 11.277 1.00 84.94 260 GLN A O 1
ATOM 2011 N N . LEU A 1 261 ? 5.632 27.234 9.281 1.00 82.81 261 LEU A N 1
ATOM 2012 C CA . LEU A 1 261 ? 6.714 26.357 9.705 1.00 82.81 261 LEU A CA 1
ATOM 2013 C C . LEU A 1 261 ? 8.005 26.840 9.051 1.00 82.81 261 LEU A C 1
ATOM 2015 O O . LEU A 1 261 ? 8.040 27.068 7.845 1.00 82.81 261 LEU A O 1
ATOM 2019 N N . ALA A 1 262 ? 9.045 27.032 9.855 1.00 79.56 262 ALA A N 1
ATOM 2020 C CA . ALA A 1 262 ? 10.347 27.486 9.394 1.00 79.56 262 ALA A CA 1
ATOM 2021 C C . ALA A 1 262 ? 11.386 26.407 9.693 1.00 79.56 262 ALA A C 1
ATOM 2023 O O . ALA A 1 262 ? 11.426 25.864 10.793 1.00 79.56 262 ALA A O 1
ATOM 2024 N N . CYS A 1 263 ? 12.213 26.100 8.706 1.00 74.69 263 CYS A N 1
ATOM 2025 C CA . CYS A 1 263 ? 13.325 25.175 8.806 1.00 74.69 263 CYS A CA 1
ATOM 2026 C C . CYS A 1 263 ? 14.536 25.838 8.159 1.00 74.69 263 CYS A C 1
ATOM 2028 O O . CYS A 1 263 ? 14.441 26.384 7.063 1.00 74.69 263 CYS A O 1
ATOM 2030 N N . SER A 1 264 ? 15.680 25.812 8.828 1.00 71.12 264 SER A N 1
ATOM 2031 C CA . SER A 1 264 ? 16.925 26.349 8.292 1.00 71.12 264 SER A CA 1
ATOM 2032 C C . SER A 1 264 ? 17.941 25.228 8.151 1.00 71.12 264 SER A C 1
ATOM 2034 O O . SER A 1 264 ? 18.228 24.535 9.119 1.00 71.12 264 SER A O 1
ATOM 2036 N N . ALA A 1 265 ? 18.520 25.075 6.964 1.00 68.00 265 ALA A N 1
ATOM 2037 C CA . ALA A 1 265 ? 19.673 24.210 6.750 1.00 68.00 265 ALA A CA 1
ATOM 2038 C C . ALA A 1 265 ? 20.865 25.071 6.334 1.00 68.00 265 ALA A C 1
ATOM 2040 O O . ALA A 1 265 ? 20.755 25.922 5.442 1.00 68.00 265 ALA A O 1
ATOM 2041 N N . ARG A 1 266 ? 22.009 24.864 6.987 1.00 64.88 266 ARG A N 1
ATOM 2042 C CA . ARG A 1 266 ? 23.245 25.580 6.681 1.00 64.88 266 ARG A CA 1
ATOM 2043 C C . ARG A 1 266 ? 24.378 24.575 6.534 1.00 64.88 266 ARG A C 1
ATOM 2045 O O . ARG A 1 266 ? 24.540 23.696 7.369 1.00 64.88 266 ARG A O 1
ATOM 2052 N N . ALA A 1 267 ? 25.151 24.696 5.462 1.00 60.09 267 ALA A N 1
ATOM 2053 C CA . ALA A 1 267 ? 26.391 23.939 5.333 1.00 60.09 267 ALA A CA 1
ATOM 2054 C C . ALA A 1 267 ? 27.467 24.563 6.242 1.00 60.09 267 ALA A C 1
ATOM 2056 O O . ALA A 1 267 ? 27.462 25.782 6.437 1.00 60.09 267 ALA A O 1
ATOM 2057 N N . VAL A 1 268 ? 28.422 23.775 6.748 1.00 60.25 268 VAL A N 1
ATOM 2058 C CA . VAL A 1 268 ? 29.554 24.272 7.564 1.00 60.25 268 VAL A CA 1
ATOM 2059 C C . VAL A 1 268 ? 30.413 25.301 6.809 1.00 60.25 268 VAL A C 1
ATOM 2061 O O . VAL A 1 268 ? 30.996 26.189 7.423 1.00 60.25 268 VAL A O 1
ATOM 2064 N N . THR A 1 269 ? 30.398 25.294 5.472 1.00 58.22 269 THR A N 1
ATOM 2065 C CA . THR A 1 269 ? 31.022 26.332 4.622 1.00 58.22 269 THR A CA 1
ATOM 2066 C C . THR A 1 269 ? 30.216 27.633 4.509 1.00 58.22 269 THR A C 1
ATOM 2068 O O . THR A 1 269 ? 30.618 28.558 3.807 1.00 58.22 269 THR A O 1
ATOM 2071 N N . GLY A 1 270 ? 29.068 27.738 5.186 1.00 58.91 270 GLY A N 1
ATOM 2072 C CA . GLY A 1 270 ? 28.235 28.943 5.241 1.00 58.91 270 GLY A CA 1
ATOM 2073 C C . GLY A 1 270 ? 27.277 29.132 4.060 1.00 58.91 270 GLY A C 1
ATOM 2074 O O . GLY A 1 270 ? 26.526 30.114 4.051 1.00 58.91 270 GLY A O 1
ATOM 2075 N N . THR A 1 271 ? 27.256 28.205 3.099 1.00 61.69 271 THR A N 1
ATOM 2076 C CA . THR A 1 271 ? 26.330 28.217 1.958 1.00 61.69 271 THR A CA 1
ATOM 2077 C C . THR A 1 271 ? 24.894 27.899 2.400 1.00 61.69 271 THR A C 1
ATOM 2079 O O . THR A 1 271 ? 24.655 27.076 3.289 1.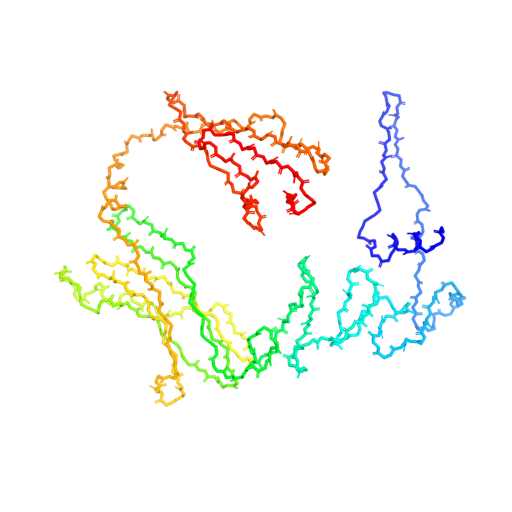00 61.69 271 THR A O 1
ATOM 2082 N N . ARG A 1 272 ? 23.913 28.606 1.814 1.00 59.53 272 ARG A N 1
ATOM 2083 C CA . ARG A 1 272 ? 22.483 28.359 2.066 1.00 59.53 272 ARG A CA 1
ATOM 2084 C C . ARG A 1 272 ? 22.023 27.163 1.241 1.00 59.53 272 ARG A C 1
ATOM 2086 O O . ARG A 1 272 ? 22.189 27.163 0.025 1.00 59.53 272 ARG A O 1
ATOM 2093 N N . ILE A 1 273 ? 21.414 26.187 1.904 1.00 69.88 273 ILE A N 1
ATOM 2094 C CA . ILE A 1 273 ? 20.905 24.966 1.277 1.00 69.88 273 ILE A CA 1
ATOM 2095 C C . ILE A 1 273 ? 19.404 25.158 1.002 1.00 69.88 273 ILE A C 1
ATOM 2097 O O 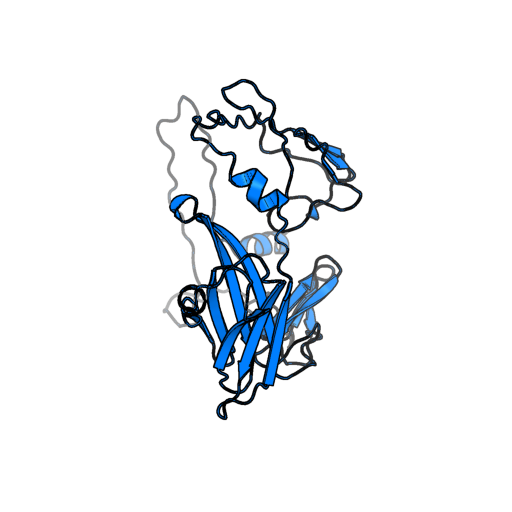. ILE A 1 273 ? 18.697 25.645 1.888 1.00 69.88 273 ILE A O 1
ATOM 2101 N N . PRO A 1 274 ? 18.895 24.827 -0.200 1.00 72.31 274 PRO A N 1
ATOM 2102 C CA . PRO A 1 274 ? 17.460 24.844 -0.461 1.00 72.31 274 PRO A CA 1
ATOM 2103 C C . PRO A 1 274 ? 16.756 23.808 0.422 1.00 72.31 274 PRO A C 1
ATOM 2105 O O . PRO A 1 274 ? 17.158 22.648 0.473 1.00 72.31 274 PRO A O 1
ATOM 2108 N N . VAL A 1 275 ? 15.699 24.235 1.111 1.00 78.81 275 VAL A N 1
ATOM 2109 C CA . VAL A 1 275 ? 14.923 23.393 2.030 1.00 78.81 275 VAL A CA 1
ATOM 2110 C C . VAL A 1 275 ? 13.514 23.254 1.482 1.00 78.81 275 VAL A C 1
ATOM 2112 O O . VAL A 1 275 ? 12.854 24.264 1.241 1.00 78.81 275 VAL A O 1
ATOM 2115 N N . THR A 1 276 ? 13.068 22.014 1.303 1.00 80.38 276 THR A N 1
ATOM 2116 C CA . THR A 1 276 ? 11.724 21.668 0.825 1.00 80.38 276 THR A CA 1
ATOM 2117 C C . THR A 1 276 ? 10.954 20.893 1.877 1.00 80.38 276 THR A C 1
ATOM 2119 O O . THR A 1 276 ? 11.529 20.067 2.585 1.00 80.38 276 THR A O 1
ATOM 2122 N N . TRP A 1 277 ? 9.647 21.118 1.936 1.00 81.06 277 TRP A N 1
ATOM 2123 C CA . TRP A 1 277 ? 8.757 20.451 2.875 1.00 81.06 277 TRP A CA 1
ATOM 2124 C C . TRP A 1 277 ? 8.007 19.279 2.234 1.00 81.06 277 TRP A C 1
ATOM 2126 O O . TRP A 1 277 ? 7.527 19.365 1.106 1.00 81.06 277 TRP A O 1
ATOM 2136 N N . SER A 1 278 ? 7.858 18.192 2.990 1.00 80.19 278 SER A N 1
ATOM 2137 C CA . SER A 1 278 ? 7.032 17.030 2.644 1.00 80.19 278 SER A CA 1
ATOM 2138 C C . SER A 1 278 ? 6.202 16.603 3.850 1.00 80.19 278 SER A C 1
ATOM 2140 O O . SER A 1 278 ? 6.661 16.727 4.987 1.00 80.19 278 SER A O 1
ATOM 2142 N N . LYS A 1 279 ? 5.003 16.069 3.608 1.00 79.75 279 LYS A N 1
ATOM 2143 C CA . LYS A 1 279 ? 4.140 15.512 4.653 1.00 79.75 279 LYS A CA 1
ATOM 2144 C C . LYS A 1 279 ? 4.355 13.998 4.760 1.00 79.75 279 LYS A C 1
ATOM 2146 O O . LYS A 1 279 ? 4.505 13.318 3.749 1.00 79.75 279 LYS A O 1
ATOM 2151 N N . VAL A 1 280 ? 4.395 13.463 5.978 1.00 73.19 280 VAL A N 1
ATOM 2152 C CA . VAL A 1 280 ? 4.480 12.011 6.201 1.00 73.19 280 VAL A CA 1
ATOM 2153 C C . VAL A 1 280 ? 3.081 11.415 6.038 1.00 73.19 280 VAL A C 1
ATOM 2155 O O . VAL A 1 280 ? 2.115 11.957 6.567 1.00 73.19 280 VAL A O 1
ATOM 2158 N N . GLY A 1 281 ? 2.956 10.327 5.274 1.00 68.19 281 GLY A N 1
ATOM 2159 C CA . GLY A 1 281 ? 1.666 9.664 5.046 1.00 68.19 281 GLY A CA 1
ATOM 2160 C C . GLY A 1 281 ? 0.714 10.397 4.090 1.00 68.19 281 GLY A C 1
ATOM 2161 O O . GLY A 1 281 ? -0.467 10.066 4.046 1.00 68.19 281 GLY A O 1
ATOM 2162 N N . GLY A 1 282 ? 1.189 11.384 3.321 1.00 73.25 282 GLY A N 1
ATOM 2163 C CA . GLY A 1 282 ? 0.367 12.065 2.319 1.00 73.25 282 GLY A CA 1
ATOM 2164 C C . GLY A 1 282 ? 1.057 13.254 1.656 1.00 73.25 282 GLY A C 1
ATOM 2165 O O . GLY A 1 282 ? 2.255 13.469 1.818 1.00 73.25 282 GLY A O 1
ATOM 2166 N N . GLU A 1 283 ? 0.289 14.047 0.916 1.00 76.81 283 GLU A N 1
ATOM 2167 C CA . GLU A 1 283 ? 0.773 15.276 0.282 1.00 76.81 283 GLU A CA 1
ATOM 2168 C C . GLU A 1 283 ? 0.464 16.510 1.140 1.00 76.81 283 GLU A C 1
ATOM 2170 O O . GLU A 1 283 ? -0.439 16.505 1.982 1.00 76.81 283 GLU A O 1
ATOM 2175 N N . LEU A 1 284 ? 1.225 17.587 0.933 1.00 81.94 284 LEU A N 1
ATOM 2176 C CA . LEU A 1 284 ? 0.877 18.890 1.495 1.00 81.94 284 LEU A CA 1
ATOM 2177 C C . LEU A 1 284 ? -0.466 19.363 0.908 1.00 81.94 284 LEU A C 1
ATOM 2179 O O . LEU A 1 284 ? -0.723 19.132 -0.275 1.00 81.94 284 LEU A O 1
ATOM 2183 N N . PRO A 1 285 ? -1.321 20.043 1.690 1.00 81.88 285 PRO A N 1
ATOM 2184 C CA . PRO A 1 285 ? -2.661 20.396 1.241 1.00 81.88 285 PRO A CA 1
ATOM 2185 C C . PRO A 1 285 ? -2.641 21.305 0.004 1.00 81.88 285 PRO A C 1
ATOM 2187 O O . PRO A 1 285 ? -2.161 22.443 0.038 1.00 81.88 285 PRO A O 1
ATOM 2190 N N . TYR A 1 286 ? -3.181 20.791 -1.102 1.00 77.94 286 TYR A N 1
ATOM 2191 C CA . TYR A 1 286 ? -3.196 21.474 -2.392 1.00 77.94 286 TYR A CA 1
ATOM 2192 C C . TYR A 1 286 ? -3.951 22.807 -2.315 1.00 77.94 286 TYR A C 1
ATOM 2194 O O . TYR A 1 286 ? -5.036 22.895 -1.744 1.00 77.94 286 TYR A O 1
ATOM 2202 N N . GLY A 1 287 ? -3.357 23.867 -2.869 1.00 77.88 287 GLY A N 1
ATOM 2203 C CA . GLY A 1 287 ? -3.940 25.214 -2.876 1.00 77.88 287 GLY A CA 1
ATOM 2204 C C . GLY A 1 287 ? -3.906 25.956 -1.533 1.00 77.88 287 GLY A C 1
ATOM 2205 O O . GLY A 1 287 ? -4.150 27.159 -1.518 1.00 77.88 287 GLY A O 1
ATOM 2206 N N . ARG A 1 288 ? -3.555 25.282 -0.428 1.00 84.06 288 ARG A N 1
ATOM 2207 C CA . ARG A 1 288 ? -3.451 25.876 0.919 1.00 84.06 288 ARG A CA 1
ATOM 2208 C C . ARG A 1 288 ? -2.032 25.864 1.484 1.00 84.06 288 ARG A C 1
ATOM 2210 O O . ARG A 1 288 ? -1.720 26.679 2.346 1.00 84.06 288 ARG A O 1
ATOM 2217 N N . ALA A 1 289 ? -1.170 24.974 0.996 1.00 85.56 289 ALA A N 1
ATOM 2218 C CA . ALA A 1 289 ? 0.245 24.920 1.341 1.00 85.56 289 ALA A CA 1
ATOM 2219 C C . ALA A 1 289 ? 1.105 25.700 0.336 1.00 85.56 289 ALA A C 1
ATOM 2221 O O . ALA A 1 289 ? 1.046 25.473 -0.874 1.00 85.56 289 ALA A O 1
ATOM 2222 N N . ARG A 1 290 ? 1.961 26.587 0.848 1.00 84.94 290 ARG A N 1
ATOM 2223 C CA . ARG A 1 290 ? 2.930 27.361 0.068 1.00 84.94 290 ARG A CA 1
ATOM 2224 C C . ARG A 1 290 ? 4.328 27.192 0.649 1.00 84.94 290 ARG A C 1
ATOM 2226 O O . ARG A 1 290 ? 4.643 27.774 1.685 1.00 84.94 290 ARG A O 1
ATOM 2233 N N . ASP A 1 291 ? 5.155 26.411 -0.037 1.00 84.00 291 ASP A N 1
ATOM 2234 C CA . ASP A 1 291 ? 6.577 26.230 0.268 1.00 84.00 291 ASP A CA 1
ATOM 2235 C C . ASP A 1 291 ? 7.421 27.190 -0.584 1.00 84.00 291 ASP A C 1
ATOM 2237 O O . ASP A 1 291 ? 7.342 27.181 -1.816 1.00 84.00 291 ASP A O 1
ATOM 2241 N N . ASN A 1 292 ? 8.224 28.037 0.061 1.00 80.12 292 ASN A N 1
ATOM 2242 C CA . ASN A 1 292 ? 9.101 28.981 -0.631 1.00 80.12 292 ASN A CA 1
ATOM 2243 C C . ASN A 1 292 ? 10.451 28.379 -1.069 1.00 80.12 292 ASN A C 1
ATOM 2245 O O . ASN A 1 292 ? 11.270 29.104 -1.636 1.00 80.12 292 ASN A O 1
ATOM 2249 N N . ARG A 1 293 ? 10.700 27.089 -0.798 1.00 76.19 293 ARG A N 1
ATOM 2250 C CA . ARG A 1 293 ? 11.958 26.355 -1.053 1.00 76.19 293 ARG A CA 1
ATOM 2251 C C . ARG A 1 293 ? 13.198 26.935 -0.364 1.00 76.19 293 ARG A C 1
ATOM 2253 O O . ARG A 1 293 ? 14.335 26.580 -0.676 1.00 76.19 293 ARG A O 1
ATOM 2260 N N . GLN A 1 294 ? 12.979 27.850 0.570 1.00 78.00 294 GLN A N 1
ATOM 2261 C CA . GLN A 1 294 ? 13.987 28.503 1.400 1.00 78.00 294 GLN A CA 1
ATOM 2262 C C . GLN A 1 294 ? 13.716 28.226 2.883 1.00 78.00 294 GLN A C 1
ATOM 2264 O O . GLN A 1 294 ? 14.222 28.944 3.744 1.00 78.00 294 GLN A O 1
ATOM 2269 N N . GLY A 1 295 ? 12.910 27.196 3.169 1.00 78.75 295 GLY A N 1
ATOM 2270 C CA . GLY A 1 295 ? 12.652 26.723 4.518 1.00 78.75 295 GLY A CA 1
ATOM 2271 C C . GLY A 1 295 ? 11.376 27.229 5.174 1.00 78.75 295 GLY A C 1
ATOM 2272 O O . GLY A 1 295 ? 11.064 26.757 6.259 1.00 78.75 295 GLY A O 1
ATOM 2273 N N . LEU A 1 296 ? 10.597 28.112 4.542 1.00 83.56 296 LEU A N 1
ATOM 2274 C CA . LEU A 1 296 ? 9.302 28.551 5.071 1.00 83.56 296 LEU A CA 1
ATOM 2275 C C . LEU A 1 296 ? 8.153 27.850 4.341 1.00 83.56 296 LEU A C 1
ATOM 2277 O O . LEU A 1 296 ? 7.964 28.038 3.137 1.00 83.56 296 LEU A O 1
ATOM 2281 N N . LEU A 1 297 ? 7.346 27.123 5.105 1.00 86.69 297 LEU A N 1
ATOM 2282 C CA . LEU A 1 297 ? 6.061 26.584 4.686 1.00 86.69 297 LEU A CA 1
ATOM 2283 C C . LEU A 1 297 ? 4.937 27.363 5.360 1.00 86.69 297 LEU A C 1
ATOM 2285 O O . LEU A 1 297 ? 4.909 27.497 6.582 1.00 86.69 297 LEU A O 1
ATOM 2289 N N . VAL A 1 298 ? 3.986 27.843 4.567 1.00 88.25 298 VAL A N 1
ATOM 2290 C CA . VAL A 1 298 ? 2.752 28.459 5.063 1.00 88.25 298 VAL A CA 1
ATOM 2291 C C . VAL A 1 298 ? 1.583 27.565 4.684 1.00 88.25 298 VAL A C 1
ATOM 2293 O O . VAL A 1 298 ? 1.413 27.274 3.503 1.00 88.25 298 VAL A O 1
ATOM 2296 N N . ILE A 1 299 ? 0.785 27.142 5.662 1.00 88.62 299 ILE A N 1
ATOM 2297 C CA . ILE A 1 299 ? -0.480 26.441 5.426 1.00 88.62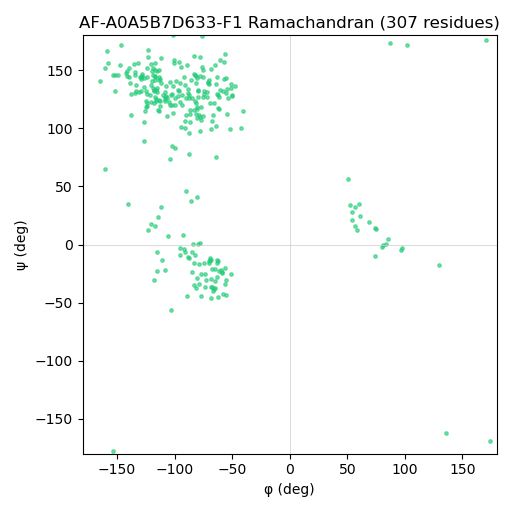 299 ILE A CA 1
ATOM 2298 C C . ILE A 1 299 ? -1.607 27.343 5.917 1.00 88.62 299 ILE A C 1
ATOM 2300 O O . ILE A 1 299 ? -1.678 27.659 7.106 1.00 88.62 299 ILE A O 1
ATOM 2304 N N . THR A 1 300 ? -2.463 27.782 5.000 1.00 85.81 300 THR A N 1
ATOM 2305 C CA . THR A 1 300 ? -3.669 28.559 5.310 1.00 85.81 300 THR A CA 1
ATOM 2306 C C . THR A 1 300 ? -4.859 27.636 5.555 1.00 85.81 300 THR A C 1
ATOM 2308 O O . THR A 1 300 ? -4.901 26.519 5.037 1.00 85.81 300 THR A O 1
ATOM 2311 N N . GLU A 1 301 ? -5.835 28.112 6.330 1.00 83.62 301 GLU A N 1
ATOM 2312 C CA . GLU A 1 301 ? -7.068 27.372 6.641 1.00 83.62 301 GLU A CA 1
ATOM 2313 C C . GLU A 1 301 ? -6.768 25.952 7.148 1.00 83.62 301 GLU A C 1
ATOM 2315 O O . GLU A 1 301 ? -7.195 24.963 6.559 1.00 83.62 301 GLU A O 1
ATOM 2320 N N . VAL A 1 302 ? -5.964 25.853 8.212 1.00 84.69 302 VAL A N 1
ATOM 2321 C CA . VAL A 1 302 ? -5.489 24.574 8.764 1.00 84.69 302 VAL A CA 1
ATOM 2322 C C . VAL A 1 302 ? -6.661 23.655 9.105 1.00 84.69 302 VAL A C 1
ATOM 2324 O O . VAL A 1 302 ? -7.596 24.052 9.798 1.00 84.69 302 VAL A O 1
ATOM 2327 N N . GLN A 1 303 ? -6.599 22.411 8.647 1.00 82.25 303 GLN A N 1
ATOM 2328 C CA . GLN A 1 303 ? -7.613 21.377 8.848 1.00 82.25 303 GLN A CA 1
ATOM 2329 C C . GLN A 1 303 ? -7.075 20.267 9.754 1.00 82.25 303 GLN A C 1
ATOM 2331 O O . GLN A 1 303 ? -5.868 20.087 9.885 1.00 82.25 303 GLN A O 1
ATOM 2336 N N . TYR A 1 304 ? -7.968 19.470 10.348 1.00 75.00 304 TYR A N 1
ATOM 2337 C CA . TYR A 1 304 ? -7.567 18.300 11.145 1.00 75.00 304 TYR A CA 1
ATOM 2338 C C . TYR A 1 304 ? -6.689 17.323 10.339 1.00 75.00 304 TYR A C 1
ATOM 2340 O O . TYR A 1 304 ? -5.742 16.749 10.864 1.00 75.00 304 TYR A O 1
ATOM 2348 N N . LEU A 1 305 ? -6.953 17.213 9.032 1.00 69.25 305 LEU A N 1
ATOM 2349 C CA . LEU A 1 305 ? -6.180 16.402 8.093 1.00 69.25 305 LEU A CA 1
ATOM 2350 C C . LEU A 1 305 ? -4.772 16.948 7.815 1.00 69.25 305 LEU A C 1
ATOM 2352 O O . LEU A 1 305 ? -3.984 16.236 7.206 1.00 69.25 305 LEU A O 1
ATOM 2356 N N . ASP A 1 306 ? -4.432 18.174 8.223 1.00 73.31 306 ASP A N 1
ATOM 2357 C CA . ASP A 1 306 ? -3.096 18.752 8.012 1.00 73.31 306 ASP A CA 1
ATOM 2358 C C . ASP A 1 306 ? -2.085 18.297 9.086 1.00 73.31 306 ASP A C 1
ATOM 2360 O O . ASP A 1 306 ? -0.886 18.535 8.941 1.00 73.31 306 ASP A O 1
ATOM 2364 N N . VAL A 1 307 ? -2.550 17.616 10.141 1.00 69.81 307 VAL A N 1
ATOM 2365 C CA . VAL A 1 307 ? -1.721 17.043 11.212 1.00 69.81 307 VAL A CA 1
ATOM 2366 C C . VAL A 1 307 ? -1.138 15.694 10.761 1.00 69.81 307 VAL A C 1
ATOM 2368 O O . VAL A 1 307 ? -1.823 14.904 10.108 1.00 69.81 307 VAL A O 1
ATOM 2371 N N . ASN A 1 308 ? 0.134 15.430 11.082 1.00 63.50 308 ASN A N 1
ATOM 2372 C CA . ASN A 1 308 ? 0.727 14.094 10.937 1.00 63.50 308 ASN A CA 1
ATOM 2373 C C . ASN A 1 308 ? 0.189 13.190 12.061 1.00 63.50 308 ASN A C 1
ATOM 2375 O O . ASN A 1 308 ? 0.196 13.619 13.216 1.00 63.50 308 ASN A O 1
ATOM 2379 N N . GLN A 1 309 ? -0.263 11.977 11.730 1.00 43.59 309 GLN A N 1
ATOM 2380 C CA . GLN A 1 309 ? -0.482 10.913 12.720 1.00 43.59 309 GLN A CA 1
ATOM 2381 C C . GLN A 1 309 ? 0.841 10.232 13.061 1.00 43.59 309 GLN A C 1
ATOM 2383 O O . GLN A 1 309 ? 1.662 10.066 12.128 1.00 43.59 309 GLN A O 1
#

Solvent-accessible surface area (backbone atoms only — not comparable to full-atom values): 19362 Å² total; per-residue (Å²): 111,71,67,63,52,52,58,67,60,71,74,67,88,76,88,86,82,85,80,81,89,53,100,84,63,90,78,87,84,88,76,91,87,79,83,90,83,84,69,97,66,91,80,85,66,82,80,70,82,86,65,67,76,52,88,53,58,92,46,31,29,64,49,74,42,79,37,51,22,89,61,25,22,59,38,84,94,75,72,43,51,42,74,48,81,16,79,87,31,46,73,42,45,42,64,42,98,87,70,48,68,46,49,40,47,30,86,30,33,34,71,75,31,21,77,45,72,50,81,46,72,48,73,43,81,76,52,79,47,75,40,79,92,74,77,42,40,32,36,34,34,39,41,35,40,32,19,88,59,86,66,49,75,50,78,46,59,32,59,88,70,55,89,81,83,52,84,70,72,72,69,58,63,65,74,62,43,78,75,47,78,54,102,35,34,42,32,27,38,34,70,39,72,59,59,87,67,50,42,34,41,35,40,36,31,22,42,91,84,70,46,80,76,50,74,43,75,45,80,50,90,80,54,73,65,68,54,53,75,63,63,75,64,65,91,59,84,68,55,58,67,56,72,53,73,57,76,76,92,74,82,92,75,63,75,67,35,71,49,76,48,65,43,52,50,40,29,71,77,70,50,82,49,78,32,79,89,83,46,76,98,52,76,66,55,82,96,34,51,48,70,71,46,68,17,44,36,36,33,46,63,34,50,82,84,74,57,74,131

Organism: Portunus trituberculatus (NCBI:txid210409)

Sequence (309 aa):
MKSEFLKALSSIEAILIRATLSEQMAATYLSDVIMDTAVPTQTGQPRAVEVEQCQCPMEYTGLSCETCKAGYYRKALTNQCLQCPCNGHESSCAERPDGSVQCECLSGYYGPSCAESGLMVELRPIKVLFSQQAREVYENFTCSYHSTEPLSMTITREPTWVEDGAPAALMDSQAPHLIEQYAHGAKYFSLLRLLRGHRTVTCRVFDASNKEVAQMSSQIFYTYKDWTARQDTTVEDGPSIEVTVSEPSIKVVTVNSTVQLACSARAVTGTRIPVTWSKVGGELPYGRARDNRQGLLVITEVQYLDVNQ

Foldseek 3Di:
DVVVVVVVVVDDPDDDDDDDDDPPDPDDDDDDDDDDDDDPDCPVDDHPPVQAQDDEDPQFDDRNSQHGDQQWEQQPVPRDTDGQLQVPQARHWYQDPVRQIAGHGHFQADDRRSPDGAKDKDKDWDDWDQDPVVLWIKTKMKIKIGHPADKDKAKDWPPLDDDPDDPVLSVPWDGFQFPDDDPGMTMTMTIDTDDDPTFKIKMFIADPVRHTPDMDIDTDDDDVCNSVVVNPPDPDPFQAKPFDAPDDPDDDDDAQAKDKWFGFTAGNVGDGDFDDDAAPPDGQDPPQWDDPSRGIIMGGRDDPVNDHD

pLDDT: mean 74.66, std 13.47, range [39.97, 94.56]

InterPro domains:
  IPR000034 Laminin IV [PF00052] (2-52)
  IPR000034 Laminin IV [PS51115] (1-53)
  IPR000742 EGF-like domain [PS00022] (103-114)
  IPR000742 EGF-like domain [PS01186] (103-114)
  IPR002049 Laminin-type EGF domain [PF00053] (53-81)
  IPR002049 Laminin-type EGF domain [PS01248] (54-86)
  IPR002049 Laminin-type EGF domain [cd00055] (53-74)
  IPR007110 Immunoglobulin-like domain [PS50835] (239-309)
  IPR009030 Growth factor receptor cysteine-rich domain superfamily [SSF57184] (54-115)
  IPR013783 Immunoglobulin-like fold [G3DSA:2.60.40.10] (234-309)
  IPR036179 Immunoglobulin-like domain superfamily [SSF48726] (242-306)
  IPR050440 Laminin/Netrin Extracellular Matrix [PTHR10574] (45-117)

Nearest PDB structures (foldseek):
  4q97-assembly1_B  TM=5.037E-01  e=2.600E-03  Ginglymostoma cirratum
  6dfw-assembly1_F  TM=4.582E-01  e=9.101E-02  Mus musculus
  8k7t-assembly1_E  TM=4.147E-01  e=4.673E-02  Mus musculus
  5wy8-assembly1_A  TM=2.850E-01  e=4.311E-01  Homo sapiens

Mean predicted aligned error: 19.53 Å

Secondary structure (DSSP, 8-state):
-HHHHHHHHTT-S-----PPP-TT---------------SS--SSPP-TTS------TTEESSSS-EEPTTEEE-TTT--EEE-SSTT-EEEEEE-TTSPEEEEEPTTEESTTS-EES-EEEEEEEEEEEETTTTEEEEEEEEEEE-SS--EEEEEEESS--SS--TTTTS--PPPEEEEEETTEEEEEEEEEE-BTB-EEEEEEE-TTS-EEEEEEEE----HHHHHTTT---------EE----S-S-----TTS-EEEE---EETT-PBPPB----TTSPPPTTTEEE-SBSEEEESS--GGGS--